Protein AF-A0A1Q7L2K3-F1 (afdb_monomer_lite)

Structure (mmCIF, N/CA/C/O backbone):
data_AF-A0A1Q7L2K3-F1
#
_entry.id   AF-A0A1Q7L2K3-F1
#
loop_
_atom_site.group_PDB
_atom_site.id
_atom_site.type_symbol
_atom_site.label_atom_id
_atom_site.label_alt_id
_atom_site.label_comp_id
_atom_site.label_asym_id
_atom_site.label_entity_id
_atom_site.label_seq_id
_atom_site.pdbx_PDB_ins_code
_atom_site.Cartn_x
_atom_site.Cartn_y
_atom_site.Cartn_z
_atom_site.occupancy
_atom_site.B_iso_or_equiv
_atom_site.auth_seq_id
_atom_site.auth_comp_id
_atom_site.auth_asym_id
_atom_site.auth_atom_id
_atom_site.pdbx_PDB_model_num
ATOM 1 N N . MET A 1 1 ? -14.079 -7.478 -17.100 1.00 84.06 1 MET A N 1
ATOM 2 C CA . MET A 1 1 ? -13.651 -7.459 -15.686 1.00 84.06 1 MET A CA 1
ATOM 3 C C . MET A 1 1 ? -14.814 -8.011 -14.884 1.00 84.06 1 MET A C 1
ATOM 5 O O . MET A 1 1 ? -15.919 -7.521 -15.078 1.00 84.06 1 MET A O 1
ATOM 9 N N . TRP A 1 2 ? -14.587 -9.077 -14.118 1.00 88.94 2 TRP A N 1
ATOM 10 C CA . TRP A 1 2 ? -15.612 -9.711 -13.283 1.00 88.94 2 TRP A CA 1
ATOM 11 C C . TRP A 1 2 ? -15.861 -8.877 -12.020 1.00 88.94 2 TRP A C 1
ATOM 13 O O . TRP A 1 2 ? -14.912 -8.311 -11.476 1.00 88.94 2 TRP A O 1
ATOM 23 N N . SER A 1 3 ? -17.121 -8.738 -11.600 1.00 90.62 3 SER A N 1
ATOM 24 C CA . SER A 1 3 ? -17.555 -7.690 -10.665 1.00 90.62 3 SER A CA 1
ATOM 25 C C . SER A 1 3 ? -18.058 -8.192 -9.307 1.00 90.62 3 SER A C 1
ATOM 27 O O . SER A 1 3 ? -18.741 -7.452 -8.607 1.00 90.62 3 SER A O 1
ATOM 29 N N . GLU A 1 4 ? -17.738 -9.422 -8.906 1.00 91.12 4 GLU A N 1
ATOM 30 C CA . GLU A 1 4 ? -18.209 -10.040 -7.654 1.00 91.12 4 GLU A CA 1
ATOM 31 C C . GLU A 1 4 ? -17.789 -9.237 -6.412 1.00 91.12 4 GLU A C 1
ATOM 33 O O . GLU A 1 4 ? -18.518 -9.174 -5.426 1.00 91.12 4 GLU A O 1
ATOM 38 N N . TYR A 1 5 ? -16.627 -8.584 -6.482 1.00 91.94 5 TYR A N 1
ATOM 39 C CA . TYR A 1 5 ? -16.074 -7.733 -5.425 1.00 91.94 5 TYR A CA 1
ATOM 40 C C . TYR A 1 5 ? -15.822 -6.295 -5.896 1.00 91.94 5 TYR A C 1
ATOM 42 O O . TYR A 1 5 ? -14.865 -5.634 -5.471 1.00 91.94 5 TYR A O 1
ATOM 50 N N . VAL A 1 6 ? -16.652 -5.826 -6.829 1.00 93.50 6 VAL A N 1
ATOM 51 C CA . VAL A 1 6 ? -16.506 -4.513 -7.455 1.00 93.50 6 VAL A CA 1
ATOM 52 C C . VAL A 1 6 ? -17.816 -3.744 -7.390 1.00 93.50 6 VAL A C 1
ATOM 54 O O . VAL A 1 6 ? -18.876 -4.261 -7.727 1.00 93.50 6 VAL A O 1
ATOM 57 N N . ASN A 1 7 ? -17.734 -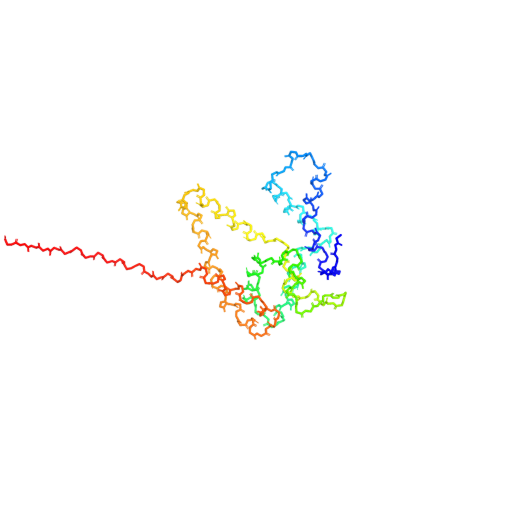2.481 -6.988 1.00 93.50 7 ASN A N 1
ATOM 58 C CA . ASN A 1 7 ? -18.836 -1.533 -7.034 1.00 93.50 7 ASN A CA 1
ATOM 59 C C . ASN A 1 7 ? -18.399 -0.239 -7.737 1.00 93.50 7 ASN A C 1
ATOM 61 O O . ASN A 1 7 ? -17.238 -0.069 -8.107 1.00 93.50 7 ASN A O 1
ATOM 65 N N . ALA A 1 8 ? -19.332 0.698 -7.899 1.00 93.25 8 ALA A N 1
ATOM 66 C CA . ALA A 1 8 ? -19.065 1.972 -8.566 1.00 93.25 8 ALA A CA 1
ATOM 67 C C . ALA A 1 8 ? -17.962 2.811 -7.893 1.00 93.25 8 ALA A C 1
ATOM 69 O O . ALA A 1 8 ? -17.374 3.668 -8.540 1.00 93.25 8 ALA A O 1
ATOM 70 N N . GLU A 1 9 ? -17.682 2.585 -6.608 1.00 93.38 9 GLU A N 1
ATOM 71 C CA . GLU A 1 9 ? -16.685 3.359 -5.874 1.00 93.38 9 GLU A CA 1
ATOM 72 C C . GLU A 1 9 ? -15.267 2.790 -6.026 1.00 93.38 9 GLU A C 1
ATOM 74 O O . GLU A 1 9 ? -14.306 3.554 -6.118 1.00 93.38 9 GLU A O 1
ATOM 79 N N . ASN A 1 10 ? -15.122 1.461 -6.071 1.00 94.75 10 ASN A N 1
ATOM 80 C CA . ASN A 1 10 ? -13.820 0.797 -6.144 1.00 94.75 10 ASN A CA 1
ATOM 81 C C . ASN A 1 10 ? -13.430 0.344 -7.564 1.00 94.75 10 ASN A C 1
ATOM 83 O O . ASN A 1 10 ? -12.305 -0.107 -7.757 1.00 94.75 10 ASN A O 1
ATOM 87 N N . VAL A 1 11 ? -14.317 0.468 -8.558 1.00 95.94 11 VAL A N 1
ATOM 88 C CA . VAL A 1 11 ? -14.101 -0.033 -9.927 1.00 95.94 11 VAL A CA 1
ATOM 89 C C . VAL A 1 11 ? -12.778 0.429 -10.535 1.00 95.94 11 VAL A C 1
ATOM 91 O O . VAL A 1 11 ? -12.010 -0.395 -11.038 1.00 95.94 11 VAL A O 1
ATOM 94 N N . ASP A 1 12 ? -12.448 1.712 -10.401 1.00 96.75 12 ASP A N 1
ATOM 95 C CA . ASP A 1 12 ? -11.222 2.260 -10.972 1.00 96.75 12 ASP A CA 1
ATOM 96 C C . ASP A 1 12 ? -9.974 1.659 -10.327 1.00 96.75 12 ASP A C 1
ATOM 98 O O . ASP A 1 12 ? -9.024 1.356 -11.042 1.00 96.75 12 ASP A O 1
ATOM 102 N N . SER A 1 13 ? -9.976 1.403 -9.012 1.00 95.56 13 SER A N 1
ATOM 103 C CA . SER A 1 13 ? -8.823 0.798 -8.320 1.00 95.56 13 SER A CA 1
ATOM 104 C C . SER A 1 13 ? -8.591 -0.664 -8.707 1.00 95.56 13 SER A C 1
ATOM 106 O O . SER A 1 13 ? -7.497 -1.198 -8.515 1.00 95.56 13 SER A O 1
ATOM 108 N N . ARG A 1 14 ? -9.605 -1.328 -9.278 1.00 94.88 14 ARG A N 1
ATOM 109 C CA . ARG A 1 14 ? -9.499 -2.709 -9.771 1.00 94.88 14 ARG A CA 1
ATOM 110 C C . ARG A 1 14 ? -9.063 -2.788 -11.229 1.00 94.88 14 ARG A C 1
ATOM 112 O O . ARG A 1 14 ? -8.384 -3.750 -11.606 1.00 94.88 14 ARG A O 1
ATOM 119 N N . ILE A 1 15 ? -9.417 -1.781 -12.024 1.00 96.12 15 ILE A N 1
ATOM 120 C CA . ILE A 1 15 ? -9.076 -1.674 -13.447 1.00 96.12 15 ILE A CA 1
ATOM 121 C C . ILE A 1 15 ? -7.686 -1.045 -13.630 1.00 96.12 15 ILE A C 1
ATOM 123 O O . ILE A 1 15 ? -6.839 -1.589 -14.341 1.00 96.12 15 ILE A O 1
ATOM 127 N N . TRP A 1 16 ? -7.428 0.082 -12.974 1.00 96.75 16 TRP A N 1
ATOM 128 C CA . TRP A 1 16 ? -6.240 0.907 -13.173 1.00 96.75 16 TRP A CA 1
ATOM 129 C C . TRP A 1 16 ? -5.294 0.844 -11.961 1.00 96.75 16 TRP A C 1
ATOM 131 O O . TRP A 1 16 ? -5.752 0.706 -10.829 1.00 96.75 16 TRP A O 1
ATOM 141 N N . PRO A 1 17 ? -3.966 0.941 -12.163 1.00 96.00 17 PRO A N 1
ATOM 142 C CA . PRO A 1 17 ? -3.285 1.186 -13.435 1.00 96.00 17 PRO A CA 1
ATOM 143 C C . PRO A 1 17 ? -2.931 -0.091 -14.214 1.00 96.00 17 PRO A C 1
ATOM 145 O O . PRO A 1 17 ? -2.458 0.012 -15.338 1.00 96.00 17 PRO A O 1
ATOM 148 N N . ARG A 1 18 ? -3.175 -1.295 -13.678 1.00 95.06 18 ARG A N 1
ATOM 149 C CA . ARG A 1 18 ? -2.740 -2.568 -14.296 1.00 95.06 18 ARG A CA 1
ATOM 150 C C . ARG A 1 18 ? -3.203 -2.738 -15.747 1.00 95.06 18 ARG A C 1
ATOM 152 O O . ARG A 1 18 ? -2.438 -3.222 -16.576 1.00 95.06 18 ARG A O 1
ATOM 159 N N . ASN A 1 19 ? -4.408 -2.279 -16.089 1.00 96.75 19 ASN A N 1
ATOM 160 C CA . ASN A 1 19 ? -4.886 -2.345 -17.470 1.00 96.75 19 ASN A CA 1
ATOM 161 C C . ASN A 1 19 ? -4.105 -1.449 -18.444 1.00 96.75 19 ASN A C 1
ATOM 163 O O . ASN A 1 19 ? -4.125 -1.730 -19.636 1.00 96.75 19 ASN A O 1
ATOM 167 N N . ALA A 1 20 ? -3.380 -0.427 -17.977 1.00 97.31 20 ALA A N 1
ATOM 168 C CA . ALA A 1 20 ? -2.462 0.327 -18.831 1.00 97.31 20 ALA A CA 1
ATOM 169 C C . ALA A 1 20 ? -1.240 -0.518 -19.227 1.00 97.31 20 ALA A C 1
ATOM 171 O O . ALA A 1 20 ? -0.821 -0.472 -20.380 1.00 97.31 20 ALA A O 1
ATOM 172 N N . ALA A 1 21 ? -0.726 -1.358 -18.321 1.00 97.12 21 ALA A N 1
ATOM 173 C CA . ALA A 1 21 ? 0.331 -2.317 -18.651 1.00 97.12 21 ALA A CA 1
ATOM 174 C C . ALA A 1 21 ? -0.168 -3.402 -19.627 1.00 97.12 21 ALA A C 1
ATOM 176 O O . ALA A 1 21 ? 0.544 -3.794 -20.549 1.00 97.12 21 ALA A O 1
ATOM 177 N N . ILE A 1 22 ? -1.421 -3.851 -19.481 1.00 97.19 22 ILE A N 1
ATOM 178 C CA . ILE A 1 22 ? -2.046 -4.764 -20.454 1.00 97.19 22 ILE A CA 1
ATOM 179 C C . ILE A 1 22 ? -2.219 -4.074 -21.813 1.00 97.19 22 ILE A C 1
ATOM 181 O O . ILE A 1 22 ? -1.907 -4.669 -22.840 1.00 97.19 22 ILE A O 1
ATOM 185 N N . ALA A 1 23 ? -2.675 -2.819 -21.834 1.00 98.06 23 ALA A N 1
ATOM 186 C CA . ALA A 1 23 ? -2.796 -2.045 -23.067 1.00 98.06 23 ALA A CA 1
ATOM 187 C C . ALA A 1 23 ? -1.443 -1.912 -23.782 1.00 98.06 23 ALA A C 1
ATOM 189 O O . ALA A 1 23 ? -1.379 -2.076 -24.996 1.00 98.06 23 ALA A O 1
ATOM 190 N N . GLU A 1 24 ? -0.357 -1.704 -23.035 1.00 98.06 24 GLU A N 1
ATOM 191 C CA . GLU A 1 24 ? 0.996 -1.700 -23.586 1.00 98.06 24 GLU A CA 1
ATOM 192 C C . GLU A 1 24 ? 1.366 -3.036 -24.232 1.00 98.06 24 GLU A C 1
ATOM 194 O O . GLU A 1 24 ? 1.880 -3.027 -25.346 1.00 98.06 24 GLU A O 1
ATOM 199 N N . ARG A 1 25 ? 1.053 -4.169 -23.590 1.00 97.75 25 ARG A N 1
ATOM 200 C CA . ARG A 1 25 ? 1.301 -5.507 -24.153 1.00 97.75 25 ARG A CA 1
ATOM 201 C C . ARG A 1 25 ? 0.507 -5.770 -25.435 1.00 97.75 25 ARG A C 1
ATOM 203 O O . ARG A 1 25 ? 0.983 -6.499 -26.294 1.00 97.75 25 ARG A O 1
ATOM 210 N N . LEU A 1 26 ? -0.696 -5.210 -25.552 1.00 98.12 26 LEU A N 1
ATOM 211 C CA . LEU A 1 26 ? -1.558 -5.369 -26.728 1.00 98.12 26 LEU A CA 1
ATOM 212 C C . LEU A 1 26 ? -1.212 -4.408 -27.876 1.00 98.12 26 LEU A C 1
ATOM 214 O O . LEU A 1 26 ? -1.689 -4.607 -28.990 1.00 98.12 26 LEU A O 1
ATOM 218 N N . TRP A 1 27 ? -0.432 -3.359 -27.606 1.00 98.19 27 TRP A N 1
ATOM 219 C CA . TRP A 1 27 ? -0.124 -2.299 -28.570 1.00 98.19 27 TRP A CA 1
ATOM 220 C C . TRP A 1 27 ? 1.345 -2.273 -29.003 1.00 98.19 27 TRP A C 1
ATOM 222 O O . TRP A 1 27 ? 1.650 -1.965 -30.153 1.00 98.19 27 TRP A O 1
ATOM 232 N N . SER A 1 28 ? 2.262 -2.534 -28.075 1.00 97.94 28 SER A N 1
ATOM 233 C CA . SER A 1 28 ? 3.704 -2.399 -28.295 1.00 97.94 28 SER A CA 1
ATOM 234 C C . SER A 1 28 ? 4.300 -3.639 -28.967 1.00 97.94 28 SER A C 1
ATOM 236 O O . SER A 1 28 ? 3.710 -4.718 -28.882 1.00 97.94 28 SER A O 1
ATOM 238 N N . PRO A 1 29 ? 5.486 -3.512 -29.594 1.00 98.31 29 PRO A N 1
ATOM 239 C CA . PRO A 1 29 ? 6.260 -4.662 -30.055 1.00 98.31 29 PRO A CA 1
ATOM 240 C C . PRO A 1 29 ? 6.517 -5.676 -28.933 1.00 98.31 29 PRO A C 1
ATOM 242 O O . PRO A 1 29 ? 6.599 -5.307 -27.758 1.00 98.31 29 PRO A O 1
ATOM 245 N N . GLU A 1 30 ? 6.673 -6.949 -29.298 1.00 97.50 30 GLU A N 1
ATOM 246 C CA . GLU A 1 30 ? 6.843 -8.057 -28.350 1.00 97.50 30 GLU A CA 1
ATOM 247 C C . GLU A 1 30 ? 8.070 -7.874 -27.443 1.00 97.50 30 GLU A C 1
ATOM 249 O O . GLU A 1 30 ? 8.028 -8.218 -26.257 1.00 97.50 30 GLU A O 1
ATOM 254 N N . GLU A 1 31 ? 9.123 -7.251 -27.978 1.00 97.56 31 GLU A N 1
ATOM 255 C CA . GLU A 1 31 ? 10.398 -6.968 -27.318 1.00 97.56 31 GLU A CA 1
ATOM 256 C C . GLU A 1 31 ? 10.266 -5.950 -26.172 1.00 97.56 31 GLU A C 1
ATOM 258 O O . GLU A 1 31 ? 11.156 -5.829 -25.327 1.00 97.56 31 GLU A O 1
ATOM 263 N N . VAL A 1 32 ? 9.150 -5.216 -26.092 1.00 97.19 32 VAL A N 1
ATOM 264 C CA . VAL A 1 32 ? 8.861 -4.311 -24.974 1.00 97.19 32 VAL A CA 1
ATOM 265 C C . VAL A 1 32 ? 8.324 -5.129 -23.799 1.00 97.19 32 VAL A C 1
ATOM 267 O O . VAL A 1 32 ? 7.119 -5.290 -23.606 1.00 97.19 32 VAL A O 1
ATOM 270 N N . HIS A 1 33 ? 9.240 -5.684 -23.005 1.00 96.44 33 HIS A N 1
ATOM 271 C CA . HIS A 1 33 ? 8.889 -6.572 -21.895 1.00 96.44 33 HIS A CA 1
ATOM 272 C C . HIS A 1 33 ? 9.715 -6.365 -20.615 1.00 96.44 33 HIS A C 1
ATOM 274 O O . HIS A 1 33 ? 9.652 -7.214 -19.731 1.00 96.44 33 HIS A O 1
ATOM 280 N N . ASP A 1 34 ? 10.483 -5.275 -20.495 1.00 97.50 34 ASP A N 1
ATOM 281 C CA . ASP A 1 34 ? 11.228 -4.951 -19.267 1.00 97.50 34 ASP A CA 1
ATOM 282 C C . ASP A 1 34 ? 10.296 -4.402 -18.161 1.00 97.50 34 ASP A C 1
ATOM 284 O O . ASP A 1 34 ? 9.747 -3.302 -18.318 1.00 97.50 34 ASP A O 1
ATOM 288 N N . PRO A 1 35 ? 10.121 -5.113 -17.027 1.00 95.00 35 PRO A N 1
ATOM 289 C CA . PRO A 1 35 ? 9.232 -4.675 -15.956 1.00 95.00 35 PRO A CA 1
ATOM 290 C C . PRO A 1 35 ? 9.676 -3.369 -15.288 1.00 95.00 35 PRO A C 1
ATOM 292 O O . PRO A 1 35 ? 8.824 -2.554 -14.938 1.00 95.00 35 PRO A O 1
ATOM 295 N N . ALA A 1 36 ? 10.983 -3.125 -15.136 1.00 95.25 36 ALA A N 1
ATOM 296 C CA . ALA A 1 36 ? 11.483 -1.926 -14.458 1.00 95.25 36 ALA A CA 1
ATOM 297 C C . ALA A 1 36 ? 11.158 -0.647 -15.255 1.00 95.25 36 ALA A C 1
ATOM 299 O O . ALA A 1 36 ? 10.614 0.329 -14.718 1.00 95.25 36 ALA A O 1
ATOM 300 N N . SER A 1 37 ? 11.410 -0.672 -16.567 1.00 96.75 37 SER A N 1
ATOM 301 C CA . SER A 1 37 ? 10.981 0.372 -17.502 1.00 96.75 37 SER A CA 1
ATOM 302 C C . SER A 1 37 ? 9.458 0.516 -17.550 1.00 96.75 37 SER A C 1
ATOM 304 O O . SER A 1 37 ? 8.942 1.637 -17.615 1.00 96.75 37 SER A O 1
ATOM 306 N N . MET A 1 38 ? 8.716 -0.596 -17.496 1.00 97.44 38 MET A N 1
ATOM 307 C CA . MET A 1 38 ? 7.252 -0.582 -17.450 1.00 97.44 38 MET A CA 1
ATOM 308 C C . MET A 1 38 ? 6.734 0.153 -16.209 1.00 97.44 38 MET A C 1
ATOM 310 O O . MET A 1 38 ? 5.994 1.119 -16.378 1.00 97.44 38 MET A O 1
ATOM 314 N N . TYR A 1 39 ? 7.169 -0.199 -14.991 1.00 97.06 39 TYR A N 1
ATOM 315 C CA . TYR A 1 39 ? 6.721 0.474 -13.760 1.00 97.06 39 TYR A CA 1
ATOM 316 C C . TYR A 1 39 ? 7.050 1.971 -13.757 1.00 97.06 39 TYR A C 1
ATOM 318 O O . TYR A 1 39 ? 6.210 2.786 -13.378 1.00 97.06 39 TYR A O 1
ATOM 326 N N . THR A 1 40 ? 8.228 2.353 -14.260 1.00 95.88 40 THR A N 1
ATOM 327 C CA . THR A 1 40 ? 8.624 3.768 -14.375 1.00 95.88 40 THR A CA 1
ATOM 328 C C . THR A 1 40 ? 7.639 4.566 -15.238 1.00 95.88 40 THR A C 1
ATOM 330 O O . THR A 1 40 ? 7.227 5.672 -14.881 1.00 95.88 40 THR A O 1
ATOM 333 N N . ARG A 1 41 ? 7.223 4.009 -16.382 1.00 97.06 41 ARG A N 1
ATOM 334 C CA . ARG A 1 41 ? 6.237 4.649 -17.269 1.00 97.06 41 ARG A CA 1
ATOM 335 C C . ARG A 1 41 ? 4.821 4.558 -16.703 1.00 97.06 41 ARG A C 1
ATOM 337 O O . ARG A 1 41 ? 4.056 5.518 -16.829 1.00 97.06 41 ARG A O 1
ATOM 344 N N . LEU A 1 42 ? 4.491 3.448 -16.046 1.00 97.06 42 LEU A N 1
ATOM 345 C CA . LEU A 1 42 ? 3.196 3.209 -15.423 1.00 97.06 42 LEU A CA 1
ATOM 346 C C . LEU A 1 42 ? 2.903 4.232 -14.325 1.00 97.06 42 LEU A C 1
ATOM 348 O O . LEU A 1 42 ? 1.778 4.717 -14.266 1.00 97.06 42 LEU A O 1
ATOM 352 N N . ASP A 1 43 ? 3.896 4.631 -13.527 1.00 94.94 43 ASP A N 1
ATOM 353 C CA . ASP A 1 43 ? 3.746 5.681 -12.510 1.00 94.94 43 ASP A CA 1
ATOM 354 C C . ASP A 1 43 ? 3.298 7.014 -13.140 1.00 94.94 43 ASP A C 1
ATOM 356 O O . ASP A 1 43 ? 2.369 7.669 -12.653 1.00 94.94 43 ASP A O 1
ATOM 360 N N . SER A 1 44 ? 3.892 7.392 -14.279 1.00 95.81 44 SER A N 1
ATOM 361 C CA . SER A 1 44 ? 3.506 8.604 -15.016 1.00 95.81 44 SER A CA 1
ATOM 362 C C . SER A 1 44 ? 2.103 8.494 -15.618 1.00 95.81 44 SER A C 1
ATOM 364 O O . SER A 1 44 ? 1.303 9.426 -15.506 1.00 95.81 44 SER A O 1
ATOM 366 N N . ILE A 1 45 ? 1.775 7.351 -16.230 1.00 97.19 45 ILE A N 1
ATOM 367 C CA . ILE A 1 45 ? 0.446 7.100 -16.803 1.00 97.19 45 ILE A CA 1
ATOM 368 C C . ILE A 1 45 ? -0.616 7.097 -15.701 1.00 97.19 45 ILE A C 1
ATOM 370 O O . ILE A 1 45 ? -1.635 7.767 -15.835 1.00 97.19 45 ILE A O 1
ATOM 374 N N . SER A 1 46 ? -0.362 6.414 -14.587 1.00 95.94 46 SER A N 1
ATOM 375 C CA . SER A 1 46 ? -1.256 6.333 -13.433 1.00 95.94 46 SER A CA 1
ATOM 376 C C . SER A 1 46 ? -1.583 7.716 -12.871 1.00 95.94 46 SER A C 1
ATOM 378 O O . SER A 1 46 ? -2.744 7.995 -12.580 1.00 95.94 46 SER A O 1
ATOM 380 N N . ALA A 1 47 ? -0.594 8.612 -12.793 1.00 94.94 47 ALA A N 1
ATOM 381 C CA . ALA A 1 47 ? -0.826 10.002 -12.414 1.00 94.94 47 ALA A CA 1
ATOM 382 C C . ALA A 1 47 ? -1.665 10.763 -13.457 1.00 94.94 47 ALA A C 1
ATOM 384 O O . ALA A 1 47 ? -2.548 11.530 -13.086 1.00 94.94 47 ALA A O 1
ATOM 385 N N . ARG A 1 48 ? -1.438 10.545 -14.761 1.00 96.62 48 ARG A N 1
ATOM 386 C CA . ARG A 1 48 ? -2.238 11.157 -15.844 1.00 96.62 48 ARG A CA 1
ATOM 387 C C . ARG A 1 48 ? -3.701 10.718 -15.819 1.00 96.62 48 ARG A C 1
ATOM 389 O O . ARG A 1 48 ? -4.574 11.539 -16.074 1.00 96.62 48 ARG A O 1
ATOM 396 N N . LEU A 1 49 ? -3.969 9.459 -15.482 1.00 97.25 49 LEU A N 1
ATOM 397 C CA . LEU A 1 49 ? -5.326 8.915 -15.383 1.00 97.25 49 LEU A CA 1
ATOM 398 C C . LEU A 1 49 ? -6.187 9.672 -14.352 1.00 97.25 49 LEU A C 1
ATOM 400 O O . LEU A 1 49 ? -7.378 9.860 -14.591 1.00 97.25 49 LEU A O 1
ATOM 404 N N . GLU A 1 50 ? -5.603 10.191 -13.265 1.00 95.62 50 GLU A N 1
ATOM 405 C CA . GLU A 1 50 ? -6.342 11.018 -12.293 1.00 95.62 50 GLU A CA 1
ATOM 406 C C . GLU A 1 50 ? -6.842 12.341 -12.898 1.00 95.62 50 GLU A C 1
ATOM 408 O O . GLU A 1 50 ? -7.931 12.800 -12.556 1.00 95.62 50 GLU A O 1
ATOM 413 N N . TRP A 1 51 ? -6.105 12.933 -13.846 1.00 94.75 51 TRP A N 1
ATOM 414 C CA . TRP A 1 51 ? -6.544 14.147 -14.554 1.00 94.75 51 TRP A CA 1
ATOM 415 C C . TRP A 1 51 ? -7.750 13.900 -15.464 1.00 94.75 51 TRP A C 1
ATOM 417 O O . TRP A 1 51 ? -8.467 14.840 -15.797 1.00 94.75 51 TRP A O 1
ATOM 427 N N . LEU A 1 52 ? -7.991 12.642 -15.843 1.00 96.31 52 LEU A N 1
ATOM 428 C CA . LEU A 1 52 ? -9.172 12.215 -16.596 1.00 96.31 52 LEU A CA 1
ATOM 429 C C . LEU A 1 52 ? -10.359 11.866 -15.682 1.00 96.31 52 LEU A C 1
ATOM 431 O O . LEU A 1 52 ? -11.399 11.434 -16.170 1.00 96.31 52 LEU A O 1
ATOM 435 N N . GLY A 1 53 ? -10.214 12.053 -14.367 1.00 96.12 53 GLY A N 1
ATOM 436 C CA . GLY A 1 53 ? -11.260 11.804 -13.378 1.00 96.12 53 GLY A CA 1
ATOM 437 C C . GLY A 1 53 ? -11.275 10.391 -12.795 1.00 96.12 53 GLY A C 1
ATOM 438 O O . GLY A 1 53 ? -12.154 10.107 -11.985 1.00 96.12 53 GLY A O 1
ATOM 439 N N . LEU A 1 54 ? -10.318 9.525 -13.153 1.00 97.06 54 LEU A N 1
ATOM 440 C CA . LEU A 1 54 ? -10.230 8.181 -12.576 1.00 97.06 54 LEU A CA 1
ATOM 441 C C . LEU A 1 54 ? -9.809 8.241 -11.106 1.00 97.06 54 LEU A C 1
ATOM 443 O O . LEU A 1 54 ? -8.929 9.013 -10.714 1.00 97.06 54 LEU A O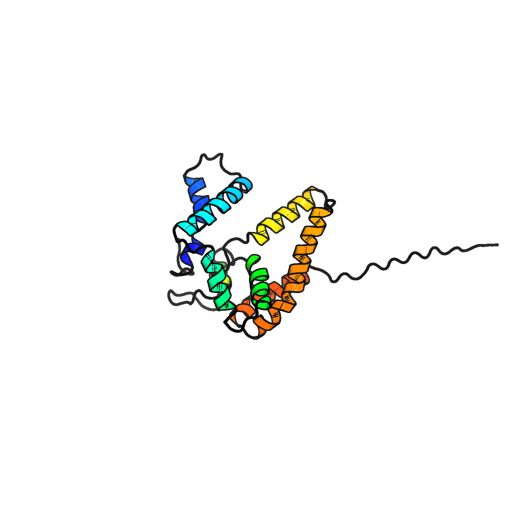 1
ATOM 447 N N . THR A 1 55 ? -10.428 7.400 -10.280 1.00 96.81 55 THR A N 1
ATOM 448 C CA . THR A 1 55 ? -10.279 7.451 -8.820 1.00 96.81 55 THR A CA 1
ATOM 449 C C . THR A 1 55 ? -9.404 6.343 -8.248 1.00 96.81 55 THR A C 1
ATOM 451 O O . THR A 1 55 ? -9.373 6.168 -7.033 1.00 96.81 55 THR A O 1
ATOM 454 N N . HIS A 1 56 ? -8.661 5.597 -9.068 1.00 95.12 56 HIS A N 1
ATOM 455 C CA . HIS A 1 56 ? -7.883 4.422 -8.644 1.00 95.12 56 HIS A CA 1
ATOM 456 C C . HIS A 1 56 ? -6.903 4.704 -7.498 1.00 95.12 56 HIS A C 1
ATOM 458 O O . HIS A 1 56 ? -6.746 3.864 -6.614 1.00 95.12 56 HIS A O 1
ATOM 464 N N . ARG A 1 57 ? -6.301 5.901 -7.456 1.00 93.12 57 ARG A N 1
ATOM 465 C CA . ARG A 1 57 ? -5.419 6.344 -6.358 1.00 93.12 57 ARG A CA 1
ATOM 466 C C . ARG A 1 57 ? -6.168 7.062 -5.235 1.00 93.12 57 ARG A C 1
ATOM 468 O O . ARG A 1 57 ? -5.903 6.822 -4.057 1.00 93.12 57 ARG A O 1
ATOM 475 N N . THR A 1 58 ? -7.112 7.943 -5.569 1.00 94.31 58 THR A N 1
ATOM 476 C CA . THR A 1 58 ? -7.831 8.754 -4.567 1.00 94.31 58 THR A CA 1
ATOM 477 C C . THR A 1 58 ? -8.820 7.940 -3.732 1.00 94.31 58 THR A C 1
ATOM 479 O O . THR A 1 58 ? -9.026 8.253 -2.555 1.00 94.31 58 THR A O 1
ATOM 482 N N . TYR A 1 59 ? -9.385 6.875 -4.307 1.00 95.19 59 TYR A N 1
ATOM 483 C CA . TYR A 1 59 ? -10.269 5.923 -3.638 1.00 95.19 59 TYR A CA 1
ATOM 484 C C . TYR A 1 59 ? -9.620 5.337 -2.382 1.00 95.19 59 TYR A C 1
ATOM 486 O O . TYR A 1 59 ? -10.230 5.374 -1.314 1.00 95.19 59 TYR A O 1
ATOM 494 N N . TYR A 1 60 ? -8.362 4.891 -2.483 1.00 95.56 60 TYR A N 1
ATOM 495 C CA . TYR A 1 60 ? -7.619 4.287 -1.375 1.00 95.56 60 TYR A CA 1
ATOM 496 C C . TYR A 1 60 ? -7.620 5.183 -0.132 1.00 95.56 60 TYR A C 1
ATOM 498 O O . TYR A 1 60 ? -8.064 4.776 0.942 1.00 95.56 60 TYR A O 1
ATOM 506 N N . ARG A 1 61 ? -7.216 6.451 -0.289 1.00 95.12 61 ARG A N 1
ATOM 507 C CA . ARG A 1 61 ? -7.169 7.403 0.829 1.00 95.12 61 ARG A CA 1
ATOM 508 C C . ARG A 1 61 ? -8.554 7.657 1.424 1.00 95.12 61 ARG A C 1
ATOM 510 O O . ARG A 1 61 ? -8.684 7.679 2.646 1.00 95.12 61 ARG A O 1
ATOM 517 N N . ARG A 1 62 ? -9.577 7.859 0.586 1.00 95.69 62 ARG A N 1
ATOM 518 C CA . ARG A 1 62 ? -10.949 8.141 1.047 1.00 95.69 62 ARG A CA 1
ATOM 519 C C . ARG A 1 62 ? -11.540 6.955 1.804 1.00 95.69 62 ARG A C 1
ATOM 521 O O . ARG A 1 62 ? -12.124 7.148 2.867 1.00 95.69 62 ARG A O 1
ATOM 528 N N . MET A 1 63 ? -11.361 5.740 1.290 1.00 97.56 63 MET A N 1
ATOM 529 C CA . MET A 1 63 ? -11.859 4.535 1.944 1.00 97.56 63 MET A CA 1
ATOM 530 C C . MET A 1 63 ? -11.118 4.271 3.259 1.00 97.56 63 MET A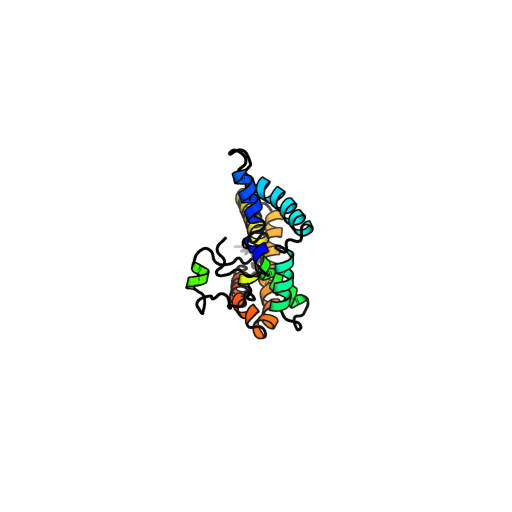 C 1
ATOM 532 O O . MET A 1 63 ? -11.764 4.003 4.269 1.00 97.56 63 MET A O 1
ATOM 536 N N . LEU A 1 64 ? -9.793 4.457 3.307 1.00 97.31 64 LEU A N 1
ATOM 537 C CA . LEU A 1 64 ? -9.043 4.345 4.562 1.00 97.31 64 LEU A CA 1
ATOM 538 C C . LEU A 1 64 ? -9.507 5.337 5.629 1.00 97.31 64 LEU A C 1
ATOM 540 O O . LEU A 1 64 ? -9.557 4.982 6.802 1.00 97.31 64 LEU A O 1
ATOM 544 N N . GLN A 1 65 ? -9.864 6.567 5.251 1.00 97.12 65 GLN A N 1
ATOM 545 C CA . GLN A 1 65 ? -10.405 7.542 6.204 1.00 97.12 65 GLN A CA 1
ATOM 546 C C . GLN A 1 65 ? -11.738 7.067 6.796 1.00 97.12 65 GLN A C 1
ATOM 548 O O . GLN A 1 65 ? -11.974 7.242 7.989 1.00 97.12 65 GLN A O 1
ATOM 553 N N . ARG A 1 66 ? -12.591 6.418 5.991 1.00 96.75 66 ARG A N 1
ATOM 554 C CA . ARG A 1 66 ? -13.842 5.816 6.480 1.00 96.75 66 ARG A CA 1
ATOM 555 C C . ARG A 1 66 ? -13.588 4.612 7.384 1.00 96.75 66 ARG A C 1
ATOM 557 O O . ARG A 1 66 ? -14.244 4.503 8.412 1.00 96.75 66 ARG A O 1
ATOM 564 N N . ILE A 1 67 ? -12.627 3.757 7.030 1.00 97.62 67 ILE A N 1
ATOM 565 C CA . ILE A 1 67 ? -12.218 2.587 7.827 1.00 97.62 67 ILE A CA 1
ATOM 566 C C . ILE A 1 67 ? -11.645 3.011 9.188 1.00 97.62 67 ILE A C 1
ATOM 568 O O . ILE A 1 67 ? -11.963 2.404 10.211 1.00 97.62 67 ILE A O 1
ATOM 572 N N . ALA A 1 68 ? -10.816 4.058 9.208 1.00 97.44 68 ALA A N 1
ATOM 573 C CA . ALA A 1 68 ? -10.268 4.618 10.439 1.00 97.44 68 ALA A CA 1
ATOM 574 C C . ALA A 1 68 ? -11.359 5.276 11.303 1.00 97.44 68 ALA A C 1
ATOM 576 O O . ALA A 1 68 ? -11.318 5.201 12.529 1.00 97.44 68 ALA A O 1
ATOM 577 N N . GLY A 1 69 ? -12.362 5.881 10.665 1.00 96.44 69 GLY A N 1
ATOM 578 C CA . GLY A 1 69 ? -13.451 6.577 11.340 1.00 96.44 69 GLY A CA 1
ATOM 579 C C . GLY A 1 69 ? -13.063 7.985 11.802 1.00 96.44 69 GLY A C 1
ATOM 580 O O . GLY A 1 69 ? -11.894 8.364 11.853 1.00 96.44 69 GLY A O 1
ATOM 581 N N . SER A 1 70 ? -14.068 8.789 12.153 1.00 94.31 70 SER A N 1
ATOM 582 C CA . SER A 1 70 ? -13.892 10.207 12.516 1.00 94.31 70 SER A CA 1
ATOM 583 C C . SER A 1 70 ? -13.137 10.435 13.829 1.00 94.31 70 SER A C 1
ATOM 585 O O . SER A 1 70 ? -12.612 11.522 14.046 1.00 94.31 70 SER A O 1
ATOM 587 N N . ALA A 1 71 ? -13.079 9.422 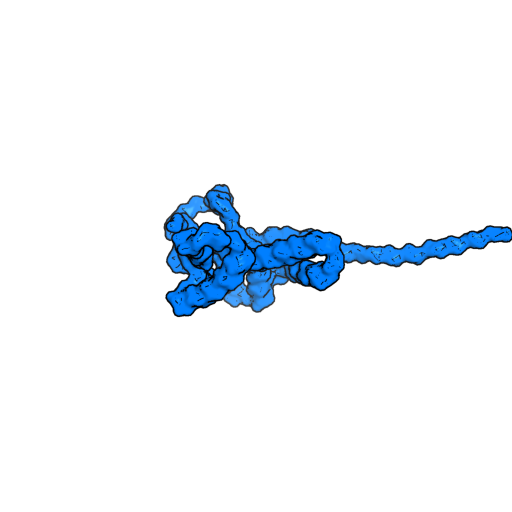14.696 1.00 95.00 71 ALA A N 1
ATOM 588 C CA . ALA A 1 71 ? -12.372 9.463 15.974 1.00 95.00 71 ALA A CA 1
ATOM 589 C C . ALA A 1 71 ? -10.912 8.974 15.882 1.00 95.00 71 ALA A C 1
ATOM 591 O O . ALA A 1 71 ? -10.256 8.821 16.915 1.00 95.00 71 ALA A O 1
ATOM 592 N N . ALA A 1 72 ? -10.405 8.661 14.685 1.00 97.19 72 ALA A N 1
ATOM 593 C CA . ALA A 1 72 ? -9.001 8.316 14.503 1.00 97.19 72 ALA A CA 1
ATOM 594 C C . ALA A 1 72 ? -8.121 9.565 14.603 1.00 97.19 72 ALA A C 1
ATOM 596 O O . ALA A 1 72 ? -8.362 10.583 13.951 1.00 97.19 72 ALA A O 1
ATOM 597 N N . THR A 1 73 ? -7.067 9.472 15.404 1.00 97.75 73 THR A N 1
ATOM 598 C CA . THR A 1 73 ? -6.015 10.485 15.461 1.00 97.75 73 THR A CA 1
ATOM 599 C C . THR A 1 73 ? -5.157 10.448 14.186 1.00 97.75 73 THR A C 1
ATOM 601 O O . THR A 1 73 ? -5.126 9.432 13.481 1.00 97.75 73 THR A O 1
ATOM 604 N N . PRO A 1 74 ? -4.413 11.526 13.874 1.00 97.69 74 PRO A N 1
ATOM 605 C CA . PRO A 1 74 ? -3.478 11.527 12.748 1.00 97.69 74 PRO A CA 1
ATOM 606 C C . PRO A 1 74 ? -2.434 10.402 12.813 1.00 97.69 74 PRO A C 1
ATOM 608 O O . PRO A 1 74 ? -2.085 9.831 11.776 1.00 97.69 74 PRO A O 1
ATOM 611 N N . ASP A 1 75 ? -1.973 10.053 14.016 1.00 97.69 75 ASP A N 1
ATOM 612 C CA . ASP A 1 75 ? -0.983 8.995 14.231 1.00 97.69 75 ASP A CA 1
ATOM 613 C C . ASP A 1 75 ? -1.570 7.609 13.961 1.00 97.69 75 ASP A C 1
ATOM 615 O O . ASP A 1 75 ? -0.948 6.801 13.273 1.00 97.69 75 ASP A O 1
ATOM 619 N N . GLU A 1 76 ? -2.798 7.349 14.410 1.00 98.00 76 GLU A N 1
ATOM 620 C CA . GLU A 1 76 ? -3.502 6.094 14.129 1.00 98.00 76 GLU A CA 1
ATOM 621 C C . GLU A 1 76 ? -3.838 5.948 12.643 1.00 98.00 76 GLU A C 1
ATOM 623 O O . GLU A 1 76 ? -3.668 4.871 12.072 1.00 98.00 76 GLU A O 1
ATOM 628 N N . PHE A 1 77 ? -4.266 7.031 11.983 1.00 98.19 77 PHE A N 1
ATOM 629 C CA . PHE A 1 77 ? -4.490 7.018 10.537 1.00 98.19 77 PHE A CA 1
ATOM 630 C C . PHE A 1 77 ? -3.186 6.755 9.771 1.00 98.19 77 PHE A C 1
ATOM 632 O O . PHE A 1 77 ? -3.167 5.989 8.806 1.00 98.19 77 PHE A O 1
ATOM 639 N N . THR A 1 78 ? -2.078 7.349 10.220 1.00 98.31 78 THR A N 1
ATOM 640 C CA . THR A 1 78 ? -0.748 7.088 9.656 1.00 98.31 78 THR A CA 1
ATOM 641 C C . THR A 1 78 ? -0.326 5.639 9.886 1.00 98.31 78 THR A C 1
ATOM 643 O O . THR A 1 78 ? 0.236 5.029 8.975 1.00 98.31 78 THR A O 1
ATOM 646 N N . ALA A 1 79 ? -0.630 5.066 11.053 1.00 98.31 79 ALA A N 1
ATOM 647 C CA . ALA A 1 79 ? -0.310 3.680 11.368 1.00 98.31 79 ALA A CA 1
ATOM 648 C C . ALA A 1 79 ? -1.119 2.685 10.526 1.00 98.31 79 ALA A C 1
ATOM 650 O O . ALA A 1 79 ? -0.566 1.712 10.005 1.00 98.31 79 ALA A O 1
ATOM 651 N N . LEU A 1 80 ? -2.412 2.967 10.326 1.00 98.44 80 LEU A N 1
ATOM 652 C CA . LEU A 1 80 ? -3.265 2.202 9.419 1.00 98.44 80 LEU A CA 1
ATOM 653 C C . LEU A 1 80 ? -2.699 2.250 8.004 1.00 98.44 80 LEU A C 1
ATOM 655 O O . LEU A 1 80 ? -2.473 1.198 7.417 1.00 98.44 80 LEU A O 1
ATOM 659 N N . ARG A 1 81 ? -2.394 3.451 7.495 1.00 97.94 81 ARG A N 1
ATOM 660 C CA . ARG A 1 81 ? -1.823 3.621 6.155 1.00 97.94 81 ARG A CA 1
ATOM 661 C C . ARG A 1 81 ? -0.496 2.878 5.995 1.00 97.94 81 ARG A C 1
ATOM 663 O O . ARG A 1 81 ? -0.290 2.227 4.984 1.00 97.94 81 ARG A O 1
ATOM 670 N N . THR A 1 82 ? 0.381 2.946 6.995 1.00 98.06 82 THR A N 1
ATOM 671 C CA . THR A 1 82 ? 1.689 2.269 6.968 1.00 98.06 82 THR A CA 1
ATOM 672 C C . THR A 1 82 ? 1.535 0.757 6.810 1.00 98.06 82 THR A C 1
ATOM 674 O O . THR A 1 82 ? 2.274 0.151 6.039 1.00 98.06 82 THR A O 1
ATOM 677 N N . LEU A 1 83 ? 0.556 0.148 7.490 1.00 98.06 83 LEU A N 1
ATOM 678 C CA . LEU A 1 83 ? 0.221 -1.261 7.286 1.00 98.06 83 LEU A CA 1
ATOM 679 C C . LEU A 1 83 ? -0.393 -1.493 5.901 1.00 98.06 83 LEU A C 1
ATOM 681 O O . LEU A 1 83 ? 0.009 -2.407 5.186 1.00 98.06 83 LEU A O 1
ATOM 685 N N . THR A 1 84 ? -1.390 -0.695 5.521 1.00 97.56 84 THR A N 1
ATOM 686 C CA . THR A 1 84 ? -2.171 -0.942 4.304 1.00 97.56 84 THR A CA 1
ATOM 687 C C . THR A 1 84 ? -1.410 -0.643 3.017 1.00 97.56 84 THR A C 1
ATOM 689 O O . THR A 1 84 ? -1.758 -1.188 1.977 1.00 97.56 84 THR A O 1
ATOM 692 N N . ASP A 1 85 ? -0.343 0.154 3.089 1.00 97.31 85 ASP A N 1
ATOM 693 C CA . ASP A 1 85 ? 0.601 0.355 1.992 1.00 97.31 85 ASP A CA 1
ATOM 694 C C . ASP A 1 85 ? 1.422 -0.916 1.707 1.00 97.31 85 ASP A C 1
ATOM 696 O O . ASP A 1 85 ? 1.967 -1.023 0.612 1.00 97.31 85 ASP A O 1
ATOM 700 N N . LEU A 1 86 ? 1.524 -1.865 2.653 1.00 96.00 86 LEU A N 1
ATOM 701 C CA . LEU A 1 86 ? 2.252 -3.137 2.503 1.00 96.00 86 LEU A CA 1
ATOM 702 C C . LEU A 1 86 ? 1.376 -4.319 2.082 1.00 96.00 86 LEU A C 1
ATOM 704 O O . LEU A 1 86 ? 1.881 -5.262 1.479 1.00 96.00 86 LEU A O 1
ATOM 708 N N . VAL A 1 87 ? 0.102 -4.328 2.472 1.00 95.06 87 VAL A N 1
ATOM 709 C CA . VAL A 1 87 ? -0.761 -5.498 2.270 1.00 95.06 87 VAL A CA 1
ATOM 710 C C . VAL A 1 87 ? -1.474 -5.442 0.926 1.00 95.06 87 VAL A C 1
ATOM 712 O O . VAL A 1 87 ? -1.844 -4.380 0.431 1.00 95.06 87 VAL A O 1
ATOM 715 N N . GLU A 1 88 ? -1.735 -6.619 0.374 1.00 94.81 88 GLU A N 1
ATOM 716 C CA . GLU A 1 88 ? -2.498 -6.793 -0.855 1.00 94.81 88 GLU A CA 1
ATOM 717 C C . GLU A 1 88 ? -3.717 -7.682 -0.590 1.00 94.81 88 GLU A C 1
ATOM 719 O O . GLU A 1 88 ? -3.708 -8.490 0.348 1.00 94.81 88 GLU A O 1
ATOM 724 N N . PRO A 1 89 ? -4.772 -7.599 -1.418 1.00 92.31 89 PRO A N 1
ATOM 725 C CA . PRO A 1 89 ? -5.838 -8.582 -1.385 1.00 92.31 89 PRO A CA 1
ATOM 726 C C . PRO A 1 89 ? -5.283 -9.968 -1.717 1.00 92.31 89 PRO A C 1
ATOM 728 O O . PRO A 1 89 ? -4.442 -10.110 -2.611 1.00 92.31 89 PRO A O 1
ATOM 731 N N . VAL A 1 90 ? -5.802 -10.993 -1.039 1.00 88.12 90 VAL A N 1
ATOM 732 C CA . VAL A 1 90 ? -5.537 -12.389 -1.409 1.00 88.12 90 VAL A CA 1
ATOM 733 C C . VAL A 1 90 ? -5.885 -12.614 -2.883 1.00 88.12 90 VAL A C 1
ATOM 735 O O . VAL A 1 90 ? -6.859 -12.053 -3.395 1.00 88.12 90 VAL A O 1
ATOM 738 N N . LYS A 1 91 ? -5.058 -13.399 -3.573 1.00 85.69 91 LYS A N 1
ATOM 739 C CA . LYS A 1 91 ? -5.176 -13.615 -5.018 1.00 85.69 91 LYS A CA 1
ATOM 740 C C . LYS A 1 91 ? -6.183 -14.717 -5.340 1.00 85.69 91 LYS A C 1
ATOM 742 O O . LYS A 1 91 ? -6.536 -15.537 -4.485 1.00 85.69 91 LYS A O 1
ATOM 747 N N . ASP A 1 92 ? -6.618 -14.712 -6.595 1.00 82.62 92 ASP A N 1
ATOM 748 C CA . ASP A 1 92 ? -7.533 -15.695 -7.171 1.00 82.62 92 ASP A CA 1
ATOM 749 C C . ASP A 1 92 ? -8.841 -15.831 -6.370 1.00 82.62 92 ASP A C 1
ATOM 751 O O . ASP A 1 92 ? -9.343 -14.874 -5.774 1.00 82.62 92 ASP A O 1
ATOM 755 N N . TYR A 1 93 ? -9.408 -17.035 -6.345 1.00 82.69 93 TYR A N 1
ATOM 756 C CA . TYR A 1 93 ? -10.658 -17.3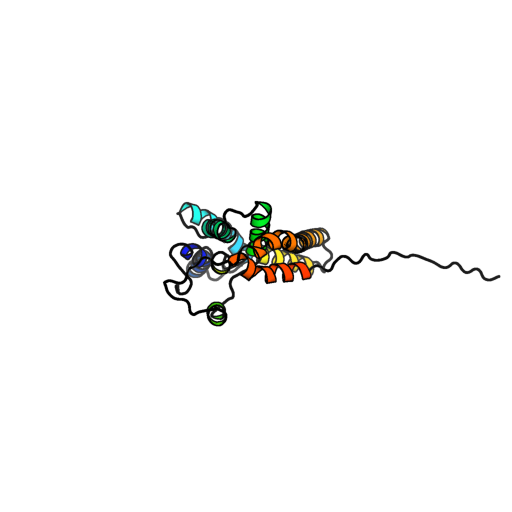39 -5.650 1.00 82.69 93 TYR A CA 1
ATOM 757 C C . TYR A 1 93 ? -10.508 -17.435 -4.123 1.00 82.69 93 TYR A C 1
ATOM 759 O O . TYR A 1 93 ? -11.496 -17.650 -3.419 1.00 82.69 93 TYR A O 1
ATOM 767 N N . THR A 1 94 ? -9.306 -17.219 -3.575 1.00 86.19 94 THR A N 1
ATOM 768 C CA . THR A 1 94 ? -9.040 -17.294 -2.127 1.00 86.19 94 THR A CA 1
ATOM 769 C C . THR A 1 94 ? -9.902 -16.310 -1.341 1.00 86.19 94 THR A C 1
ATOM 771 O O . THR A 1 94 ? -10.338 -16.606 -0.227 1.00 86.19 94 THR A O 1
ATOM 774 N N . ARG A 1 95 ? -10.212 -15.144 -1.929 1.00 85.62 95 ARG A N 1
ATOM 775 C CA . ARG A 1 95 ? -11.094 -14.158 -1.292 1.00 85.62 95 ARG A CA 1
ATOM 776 C C . ARG A 1 95 ? -12.492 -14.728 -1.057 1.00 85.62 95 ARG A C 1
ATOM 778 O O . ARG A 1 95 ? -13.056 -14.499 0.004 1.00 85.62 95 ARG A O 1
ATOM 785 N N . GLN A 1 96 ? -13.022 -15.480 -2.017 1.00 86.00 96 GLN A N 1
ATOM 786 C CA . GLN A 1 96 ? -14.328 -16.128 -1.903 1.00 86.00 96 GLN A CA 1
ATOM 787 C C . GLN A 1 96 ? -14.294 -17.292 -0.914 1.00 86.00 96 GLN A C 1
ATOM 789 O O . GLN A 1 96 ? -15.204 -17.434 -0.107 1.00 86.00 96 GLN A O 1
ATOM 794 N N . GLN A 1 97 ? -13.219 -18.080 -0.927 1.00 87.56 97 GLN A N 1
ATOM 795 C CA . GLN A 1 97 ? -13.061 -19.255 -0.063 1.00 87.56 97 GLN A CA 1
ATOM 796 C C . GLN A 1 97 ? -12.896 -18.905 1.421 1.00 87.56 97 GLN A C 1
ATOM 798 O O . GLN A 1 97 ? -13.260 -19.698 2.283 1.00 87.56 97 GLN A O 1
ATOM 803 N N . THR A 1 98 ? -12.335 -17.731 1.721 1.00 84.44 98 THR A N 1
ATOM 804 C CA . THR A 1 98 ? -12.071 -17.273 3.096 1.00 84.44 98 THR A CA 1
ATOM 805 C C . THR A 1 98 ? -13.057 -16.207 3.580 1.00 84.44 98 THR A C 1
ATOM 807 O O . THR A 1 98 ? -12.963 -15.746 4.719 1.00 84.44 98 THR A O 1
ATOM 810 N N . ALA A 1 99 ? -14.014 -15.800 2.738 1.00 83.50 99 ALA A N 1
ATOM 811 C CA . ALA A 1 99 ? -15.047 -14.854 3.131 1.00 83.50 99 ALA A CA 1
ATOM 812 C C . ALA A 1 99 ? -15.990 -15.474 4.173 1.00 83.50 99 ALA A C 1
ATOM 814 O O . ALA A 1 99 ? -16.395 -16.626 4.065 1.00 83.50 99 ALA A O 1
ATOM 815 N N . LEU A 1 100 ? -16.391 -14.669 5.162 1.00 81.75 100 LEU A N 1
ATOM 816 C CA . LEU A 1 100 ? -17.353 -15.083 6.194 1.00 81.75 100 LEU A CA 1
ATOM 817 C C . LEU A 1 100 ? -18.742 -15.406 5.623 1.00 81.75 100 LEU A C 1
ATOM 819 O O . LEU A 1 100 ? -19.516 -16.122 6.249 1.00 81.75 100 LEU A O 1
ATOM 823 N N . ALA A 1 101 ? -19.063 -14.839 4.461 1.00 85.25 101 ALA A N 1
ATOM 824 C CA . ALA A 1 101 ? -20.305 -15.057 3.743 1.00 85.25 101 ALA A CA 1
ATOM 825 C C . ALA A 1 101 ? -20.064 -14.907 2.239 1.00 85.25 101 ALA A C 1
ATOM 827 O O . ALA A 1 101 ? -19.150 -14.192 1.813 1.00 85.25 101 ALA A O 1
ATOM 828 N N . GLU A 1 102 ? -20.914 -15.554 1.446 1.00 87.38 102 GLU A N 1
ATOM 829 C CA . GLU A 1 102 ? -20.927 -15.383 -0.002 1.00 87.38 102 GLU A CA 1
ATOM 830 C C . GLU A 1 102 ? -21.229 -13.922 -0.366 1.00 87.38 102 GLU A C 1
ATOM 832 O O . GLU A 1 102 ? -22.112 -13.280 0.212 1.00 87.38 102 GLU A O 1
ATOM 837 N N . ALA A 1 103 ? -20.454 -13.377 -1.303 1.00 87.94 103 ALA A N 1
ATOM 838 C CA . ALA A 1 103 ? -20.646 -12.011 -1.757 1.00 87.94 103 ALA A CA 1
ATOM 839 C C . ALA A 1 103 ? -21.876 -11.920 -2.663 1.00 87.94 103 ALA A C 1
ATOM 841 O O . ALA A 1 103 ? -22.087 -12.746 -3.545 1.00 87.94 103 ALA A O 1
ATOM 842 N N . THR A 1 104 ? -22.663 -10.872 -2.467 1.00 90.81 104 THR A N 1
ATOM 843 C CA . THR A 1 104 ? -23.793 -10.518 -3.325 1.00 90.81 104 THR A CA 1
ATOM 844 C C . THR A 1 104 ? -23.580 -9.109 -3.863 1.00 90.81 104 THR A C 1
ATOM 846 O O . THR A 1 104 ? -22.750 -8.356 -3.353 1.00 90.81 104 THR A O 1
ATOM 849 N N . SER A 1 105 ? -24.392 -8.691 -4.833 1.00 88.88 105 SER A N 1
ATOM 850 C CA . SER A 1 105 ? -24.375 -7.307 -5.331 1.00 88.88 105 SER A CA 1
ATOM 851 C C . SER A 1 105 ? -24.691 -6.254 -4.256 1.00 88.88 105 SER A C 1
ATOM 853 O O . SER A 1 105 ? -24.483 -5.068 -4.494 1.00 88.88 105 SER A O 1
ATOM 855 N N . LEU A 1 106 ? -25.193 -6.668 -3.086 1.00 90.50 106 LEU A N 1
ATOM 856 C CA . LEU A 1 106 ? -25.483 -5.800 -1.942 1.00 90.50 106 LEU A CA 1
ATOM 857 C C . LEU A 1 106 ? -24.389 -5.835 -0.866 1.00 90.50 106 LEU A C 1
ATOM 859 O O . LEU A 1 106 ? -24.487 -5.104 0.120 1.00 90.50 106 LEU A O 1
ATOM 863 N N . THR A 1 107 ? -23.358 -6.671 -1.020 1.00 91.94 107 THR A N 1
ATOM 864 C CA . THR A 1 107 ? -22.263 -6.741 -0.052 1.00 91.94 107 THR A CA 1
ATOM 865 C C . THR A 1 107 ? -21.516 -5.402 -0.026 1.00 91.94 107 THR A C 1
ATOM 867 O O . THR A 1 107 ? -21.062 -4.929 -1.071 1.00 91.94 107 THR A O 1
ATOM 870 N N . PRO A 1 108 ? -21.354 -4.771 1.151 1.00 92.06 108 PRO A N 1
ATOM 871 C CA . PRO A 1 108 ? -20.584 -3.539 1.259 1.00 92.06 108 PRO A CA 1
ATOM 872 C C . PRO A 1 108 ? -19.111 -3.770 0.898 1.00 92.06 108 PRO A C 1
ATOM 874 O O . PRO A 1 108 ? -18.467 -4.656 1.455 1.00 92.06 108 PRO A O 1
ATOM 877 N N . MET A 1 109 ? -18.567 -2.947 -0.002 1.00 94.06 109 MET A N 1
ATOM 878 C CA . MET A 1 109 ? -17.143 -2.957 -0.374 1.00 94.06 109 MET A CA 1
ATOM 879 C C . MET A 1 109 ? -16.381 -1.901 0.435 1.00 94.06 109 MET A C 1
ATOM 881 O O . MET A 1 109 ? -15.869 -0.929 -0.115 1.00 94.06 109 MET A O 1
ATOM 885 N N . ASN A 1 110 ? -16.394 -2.035 1.760 1.00 93.62 110 ASN A N 1
ATOM 886 C CA . ASN A 1 110 ? -15.886 -1.029 2.701 1.00 93.62 110 ASN A CA 1
ATOM 887 C C . ASN A 1 110 ? -14.874 -1.582 3.717 1.00 93.62 110 ASN A C 1
ATOM 889 O O . ASN A 1 110 ? -14.595 -0.933 4.726 1.00 93.62 110 ASN A O 1
ATOM 893 N N . ARG A 1 111 ? -14.328 -2.776 3.469 1.00 94.50 111 ARG A N 1
ATOM 894 C CA . ARG A 1 111 ? -13.307 -3.403 4.318 1.00 94.50 111 ARG A CA 1
ATOM 895 C C . ARG A 1 111 ? -11.905 -3.037 3.836 1.00 94.50 111 ARG A C 1
ATOM 897 O O . ARG A 1 111 ? -11.722 -2.522 2.734 1.00 94.50 111 ARG A O 1
ATOM 904 N N . VAL A 1 112 ? -10.876 -3.349 4.626 1.00 95.94 112 VAL A N 1
ATOM 905 C CA . VAL A 1 112 ? -9.478 -3.068 4.238 1.00 95.94 112 VAL A CA 1
ATOM 906 C C . VAL A 1 112 ? -9.114 -3.743 2.911 1.00 95.94 112 VAL A C 1
ATOM 908 O O . VAL A 1 112 ? -8.529 -3.104 2.042 1.00 95.94 112 VAL A O 1
ATOM 911 N N . VAL A 1 113 ? -9.551 -4.988 2.698 1.00 94.06 113 VAL A N 1
ATOM 912 C CA . VAL A 1 113 ? -9.363 -5.721 1.430 1.00 94.06 113 VAL A CA 1
ATOM 913 C C . VAL A 1 113 ? -10.018 -5.028 0.221 1.00 94.06 113 VAL A C 1
ATOM 915 O O . VAL A 1 113 ? -9.599 -5.228 -0.924 1.00 94.06 113 VAL A O 1
ATOM 918 N N . ASP A 1 114 ? -11.033 -4.193 0.456 1.00 94.56 114 ASP A N 1
ATOM 919 C CA . ASP A 1 114 ? -11.701 -3.403 -0.578 1.00 94.56 114 ASP A CA 1
ATOM 920 C C . ASP A 1 114 ? -10.963 -2.110 -0.898 1.00 94.56 114 ASP A C 1
ATOM 922 O O . ASP A 1 114 ? -11.043 -1.651 -2.038 1.00 94.56 114 ASP A O 1
ATOM 926 N N . ALA A 1 115 ? -10.258 -1.543 0.085 1.00 96.06 115 ALA A N 1
ATOM 927 C CA . ALA A 1 115 ? -9.492 -0.306 -0.022 1.00 96.06 115 ALA A CA 1
ATOM 928 C C . ALA A 1 115 ? -8.118 -0.503 -0.670 1.00 96.06 115 ALA A C 1
ATOM 930 O O . ALA A 1 115 ? -7.714 0.317 -1.495 1.00 96.06 115 ALA A O 1
ATOM 931 N N . VAL A 1 116 ? -7.395 -1.549 -0.261 1.00 96.06 116 VAL A N 1
ATOM 932 C CA . VAL A 1 116 ? -5.981 -1.735 -0.611 1.00 96.06 116 VAL A CA 1
ATOM 933 C C . VAL A 1 116 ? -5.777 -2.014 -2.103 1.00 96.06 116 VAL A C 1
ATOM 935 O O . VAL A 1 116 ? -6.605 -2.698 -2.721 1.00 96.06 116 VAL A O 1
ATOM 938 N N . PRO A 1 117 ? -4.699 -1.469 -2.702 1.00 93.25 117 PRO A N 1
ATOM 939 C CA . PRO A 1 117 ? -4.392 -1.682 -4.109 1.00 93.25 117 PRO A CA 1
ATOM 940 C C . PRO A 1 117 ? -4.091 -3.156 -4.388 1.00 93.25 117 PRO A C 1
ATOM 942 O O . PRO A 1 117 ? -3.720 -3.924 -3.505 1.00 93.25 117 PRO A O 1
ATOM 945 N N . LEU A 1 118 ? -4.242 -3.562 -5.648 1.00 92.31 118 LEU A N 1
ATOM 946 C CA . LEU A 1 118 ? -4.000 -4.948 -6.060 1.00 92.31 118 LEU A CA 1
ATOM 947 C C . LEU A 1 118 ? -2.521 -5.337 -6.084 1.00 92.31 118 LEU A C 1
ATOM 949 O O . LEU A 1 118 ? -2.229 -6.522 -6.211 1.00 92.31 118 LEU A O 1
ATOM 953 N N . GLU A 1 119 ? -1.631 -4.360 -5.972 1.00 93.31 119 GLU A N 1
ATOM 954 C CA . GLU A 1 119 ? -0.193 -4.522 -5.824 1.00 93.31 119 GLU A CA 1
ATOM 955 C C . GLU A 1 119 ? 0.315 -3.459 -4.843 1.00 93.31 119 GLU A C 1
ATOM 957 O O . GLU A 1 119 ? -0.133 -2.308 -4.885 1.00 93.31 119 GLU A O 1
ATOM 962 N N . SER A 1 120 ? 1.236 -3.837 -3.964 1.00 95.50 120 SER A N 1
ATOM 963 C CA . SER A 1 120 ? 1.887 -2.944 -3.018 1.00 95.50 120 SER A CA 1
ATOM 964 C C . SER A 1 120 ? 3.167 -2.367 -3.626 1.00 95.50 120 SER A C 1
ATOM 966 O O . SER A 1 120 ? 4.190 -3.045 -3.717 1.00 95.50 120 SER A O 1
ATOM 968 N N . ASP A 1 121 ? 3.153 -1.074 -3.965 1.00 95.00 121 ASP A N 1
ATOM 969 C CA . ASP A 1 121 ? 4.374 -0.367 -4.381 1.00 95.00 121 ASP A CA 1
ATOM 970 C C . ASP A 1 121 ? 5.445 -0.385 -3.279 1.00 95.00 121 ASP A C 1
ATOM 972 O O . ASP A 1 121 ? 6.639 -0.476 -3.567 1.00 95.00 121 ASP A O 1
ATOM 976 N N . THR A 1 122 ? 5.033 -0.306 -2.009 1.00 96.50 122 THR A N 1
ATOM 977 C CA . THR A 1 122 ? 5.948 -0.373 -0.861 1.00 96.50 122 THR A CA 1
ATOM 978 C C . THR A 1 122 ? 6.583 -1.755 -0.743 1.00 96.50 122 THR A C 1
ATOM 980 O O . THR A 1 122 ? 7.795 -1.849 -0.553 1.00 96.50 122 THR A O 1
ATOM 983 N N . GLY A 1 123 ? 5.791 -2.818 -0.893 1.00 96.50 123 GLY A N 1
ATOM 984 C CA . GLY A 1 123 ? 6.253 -4.202 -0.898 1.00 96.50 123 GLY A CA 1
ATOM 985 C C . GLY A 1 123 ? 7.203 -4.477 -2.060 1.00 96.50 123 GLY A C 1
ATOM 986 O O . GLY A 1 123 ? 8.301 -4.981 -1.830 1.00 96.50 123 GLY A O 1
ATOM 987 N N . ARG A 1 124 ? 6.844 -4.054 -3.282 1.00 96.75 124 ARG A N 1
ATOM 988 C CA . ARG A 1 124 ? 7.701 -4.173 -4.473 1.00 96.75 124 ARG A CA 1
ATOM 989 C C . ARG A 1 124 ? 9.046 -3.476 -4.271 1.00 96.75 124 ARG A C 1
ATOM 991 O O . ARG A 1 124 ? 10.085 -4.115 -4.387 1.00 96.75 124 ARG A O 1
ATOM 998 N N . ARG A 1 125 ? 9.038 -2.190 -3.901 1.00 96.75 125 ARG A N 1
ATOM 999 C CA . ARG A 1 125 ? 10.268 -1.399 -3.690 1.00 96.75 125 ARG A CA 1
ATOM 1000 C C . ARG A 1 125 ? 11.134 -1.946 -2.557 1.00 96.75 125 ARG A C 1
ATOM 1002 O O . ARG A 1 125 ? 12.357 -1.859 -2.624 1.00 96.75 125 ARG A O 1
ATOM 1009 N N . PHE A 1 126 ? 10.520 -2.486 -1.503 1.00 97.44 126 PHE A N 1
ATOM 1010 C CA . PHE A 1 126 ? 11.266 -3.162 -0.446 1.00 97.44 126 PHE A CA 1
ATOM 1011 C C . PHE A 1 126 ? 11.917 -4.450 -0.961 1.00 97.44 126 PHE A C 1
ATOM 1013 O O . PHE A 1 126 ? 13.092 -4.668 -0.686 1.00 97.44 126 PHE A O 1
ATOM 1020 N N . GLY A 1 127 ? 11.196 -5.256 -1.747 1.00 97.06 127 GLY A N 1
ATOM 1021 C CA . GLY A 1 127 ? 11.741 -6.438 -2.421 1.00 97.06 127 GLY A CA 1
ATOM 1022 C C . GLY A 1 127 ? 12.937 -6.100 -3.312 1.00 97.06 127 GLY A C 1
ATOM 1023 O O . GLY A 1 127 ? 14.006 -6.669 -3.131 1.00 97.06 127 GLY A O 1
ATOM 1024 N N . GLU A 1 128 ? 12.812 -5.081 -4.167 1.00 96.50 128 GLU A N 1
ATOM 1025 C CA . GLU A 1 128 ? 13.913 -4.578 -5.008 1.00 96.50 128 GLU A CA 1
ATOM 1026 C C . GLU A 1 128 ? 15.141 -4.164 -4.175 1.00 96.50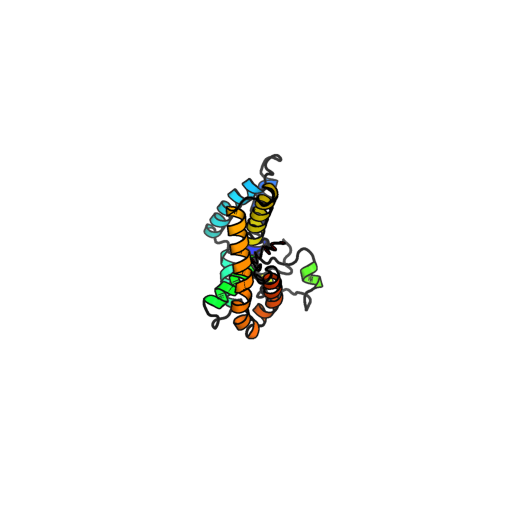 128 GLU A C 1
ATOM 1028 O O . GLU A 1 128 ? 16.288 -4.403 -4.560 1.00 96.50 128 GLU A O 1
ATOM 1033 N N . LEU A 1 129 ? 14.916 -3.541 -3.013 1.00 97.12 129 LEU A N 1
ATOM 1034 C CA . LEU A 1 129 ? 15.987 -3.140 -2.104 1.00 97.12 129 LEU A CA 1
ATOM 1035 C C . LEU A 1 129 ? 16.672 -4.353 -1.455 1.00 97.12 129 LEU A C 1
ATOM 1037 O O . LEU A 1 129 ? 17.897 -4.353 -1.320 1.00 97.12 129 LEU A O 1
ATOM 1041 N N . VAL A 1 130 ? 15.904 -5.380 -1.081 1.00 97.56 130 VAL A N 1
ATOM 1042 C CA . VAL A 1 130 ? 16.426 -6.657 -0.570 1.00 97.56 130 VAL A CA 1
ATOM 1043 C C . VAL A 1 130 ? 17.242 -7.370 -1.644 1.00 97.56 130 VAL A C 1
ATOM 1045 O O . VAL A 1 130 ? 18.377 -7.755 -1.373 1.00 97.56 130 VAL A O 1
ATOM 1048 N N . ASP A 1 131 ? 16.726 -7.485 -2.866 1.00 97.56 131 ASP A N 1
ATOM 1049 C CA . ASP A 1 131 ? 17.433 -8.125 -3.978 1.00 97.56 131 ASP A CA 1
ATOM 1050 C C . ASP A 1 131 ? 18.761 -7.420 -4.259 1.00 97.56 131 ASP A C 1
ATOM 1052 O O . ASP A 1 131 ? 19.806 -8.063 -4.400 1.00 97.56 131 ASP A O 1
ATOM 1056 N N . LYS A 1 132 ? 18.759 -6.080 -4.242 1.00 96.75 132 LYS A N 1
ATOM 1057 C CA . LYS A 1 132 ? 19.983 -5.290 -4.383 1.00 96.75 132 LYS A CA 1
ATOM 1058 C C . LYS A 1 132 ? 20.971 -5.567 -3.247 1.00 96.75 132 LYS A C 1
ATOM 1060 O O . LYS A 1 132 ? 22.154 -5.756 -3.522 1.00 96.75 132 LYS A O 1
ATOM 1065 N N . PHE A 1 133 ? 20.511 -5.640 -1.998 1.00 97.56 133 PHE A N 1
ATOM 1066 C CA . PHE A 1 133 ? 21.360 -5.975 -0.851 1.00 97.56 133 PHE A CA 1
ATOM 1067 C C . PHE A 1 133 ? 21.994 -7.365 -0.975 1.00 97.56 133 PHE A C 1
ATOM 1069 O O . PHE A 1 133 ? 23.187 -7.538 -0.737 1.00 97.56 133 PHE A O 1
ATOM 1076 N N . VAL A 1 134 ? 21.208 -8.360 -1.387 1.00 97.75 134 VAL A N 1
ATOM 1077 C CA . VAL A 1 134 ? 21.685 -9.734 -1.582 1.00 97.75 134 VAL A CA 1
ATOM 1078 C C . VAL A 1 134 ? 22.683 -9.794 -2.739 1.00 97.75 134 VAL A C 1
ATOM 1080 O O . VAL A 1 134 ? 23.714 -10.456 -2.622 1.00 97.75 134 VAL A O 1
ATOM 1083 N N . SER A 1 135 ? 22.447 -9.047 -3.822 1.00 97.19 135 SER A N 1
ATOM 1084 C CA . SER A 1 135 ? 23.365 -8.988 -4.969 1.00 97.19 135 SER A CA 1
ATOM 1085 C C . SER A 1 135 ? 24.746 -8.418 -4.614 1.00 97.19 135 SER A C 1
ATOM 1087 O O . SER A 1 135 ? 25.743 -8.797 -5.225 1.00 97.19 135 SER A O 1
ATOM 1089 N N . THR A 1 136 ? 24.833 -7.572 -3.580 1.00 94.94 136 THR A N 1
ATOM 1090 C CA . THR A 1 136 ? 26.098 -7.048 -3.039 1.00 94.94 136 THR A CA 1
ATOM 1091 C C . THR A 1 136 ? 26.661 -7.907 -1.902 1.00 94.94 136 THR A C 1
ATOM 1093 O O . THR A 1 136 ? 27.489 -7.440 -1.120 1.00 94.94 136 THR A O 1
ATOM 1096 N N . SER A 1 137 ? 26.238 -9.175 -1.798 1.00 95.25 137 SER A N 1
ATOM 1097 C CA . SER A 1 137 ? 26.629 -10.104 -0.725 1.00 95.25 137 SER A CA 1
ATOM 1098 C C . SER A 1 137 ? 26.341 -9.571 0.683 1.00 95.25 137 SER A C 1
ATOM 1100 O O . SER A 1 137 ? 27.051 -9.906 1.629 1.00 95.25 137 SER A O 1
ATOM 1102 N N . CYS A 1 138 ? 25.305 -8.740 0.824 1.00 94.50 138 CYS A N 1
ATOM 1103 C CA . CYS A 1 138 ? 24.899 -8.118 2.083 1.00 94.50 138 CYS A CA 1
ATOM 1104 C C . CYS A 1 138 ? 25.949 -7.162 2.686 1.00 94.50 138 CYS A C 1
ATOM 1106 O O . CYS A 1 138 ? 25.996 -6.992 3.903 1.00 94.50 138 CYS A O 1
ATOM 1108 N N . LEU A 1 139 ? 26.809 -6.552 1.860 1.00 94.25 139 LEU A N 1
ATOM 1109 C CA . LEU A 1 139 ? 27.900 -5.677 2.321 1.00 94.25 139 LEU A CA 1
ATOM 1110 C C . LEU A 1 139 ? 27.629 -4.177 2.128 1.00 94.25 139 LEU A C 1
ATOM 1112 O O . LEU A 1 139 ? 28.401 -3.347 2.607 1.00 94.25 139 LEU A O 1
ATOM 1116 N N . ASP A 1 140 ? 26.556 -3.809 1.428 1.00 97.00 140 ASP A N 1
ATOM 1117 C CA . ASP A 1 140 ? 26.205 -2.405 1.205 1.00 97.00 140 ASP A CA 1
ATOM 1118 C C . ASP A 1 140 ? 25.544 -1.797 2.456 1.00 97.00 140 ASP A C 1
ATOM 1120 O O . ASP A 1 140 ? 24.361 -2.015 2.732 1.00 97.00 140 ASP A O 1
ATOM 1124 N N . ALA A 1 141 ? 26.326 -1.022 3.212 1.00 96.38 141 ALA A N 1
ATOM 1125 C CA . ALA A 1 141 ? 25.896 -0.404 4.465 1.00 96.38 141 ALA A CA 1
ATOM 1126 C C . ALA A 1 141 ? 24.762 0.624 4.292 1.00 96.38 141 ALA A C 1
ATOM 1128 O O . ALA A 1 141 ? 23.953 0.806 5.205 1.00 96.38 141 ALA A O 1
ATOM 1129 N N . GLU A 1 142 ? 24.673 1.297 3.140 1.00 96.81 142 GLU A N 1
ATOM 1130 C CA . GLU A 1 142 ? 23.596 2.257 2.877 1.00 96.81 142 GLU A CA 1
ATOM 1131 C C . GLU A 1 142 ? 22.269 1.520 2.677 1.00 96.81 142 GLU A C 1
ATOM 1133 O O . GLU A 1 142 ? 21.239 1.891 3.252 1.00 96.81 142 GLU A O 1
ATOM 1138 N N . ILE A 1 143 ? 22.295 0.434 1.902 1.00 97.12 143 ILE A N 1
ATOM 1139 C CA . ILE A 1 143 ? 21.123 -0.418 1.699 1.00 97.12 143 ILE A CA 1
ATOM 1140 C C . ILE A 1 143 ? 20.706 -1.087 3.012 1.00 97.12 143 ILE A C 1
ATOM 1142 O O . ILE A 1 143 ? 19.515 -1.079 3.333 1.00 97.12 143 ILE A O 1
ATOM 1146 N N . GLU A 1 144 ? 21.658 -1.601 3.800 1.00 96.88 144 GLU A N 1
ATOM 1147 C CA . GLU A 1 144 ? 21.367 -2.180 5.118 1.00 96.88 144 GLU A CA 1
ATOM 1148 C C . GLU A 1 144 ? 20.648 -1.166 6.018 1.00 96.88 144 GLU A C 1
ATOM 1150 O O . GLU A 1 144 ? 19.614 -1.480 6.616 1.00 96.88 144 GLU A O 1
ATOM 1155 N N . ALA A 1 145 ? 21.156 0.069 6.090 1.00 96.62 145 ALA A N 1
ATOM 1156 C CA . ALA A 1 145 ? 20.557 1.125 6.897 1.00 96.62 145 ALA A CA 1
ATOM 1157 C C . ALA A 1 145 ? 19.112 1.416 6.465 1.00 96.62 145 ALA A C 1
ATOM 1159 O O . ALA A 1 145 ? 18.221 1.492 7.313 1.00 96.62 145 ALA A O 1
ATOM 1160 N N . ARG A 1 146 ? 18.851 1.503 5.154 1.00 97.19 146 ARG A N 1
ATOM 1161 C CA . ARG A 1 146 ? 17.501 1.721 4.609 1.00 97.19 146 ARG A CA 1
ATOM 1162 C C . ARG A 1 146 ? 16.547 0.567 4.923 1.00 97.19 146 ARG A C 1
ATOM 1164 O O . ARG A 1 146 ? 15.421 0.819 5.354 1.00 97.19 146 ARG A O 1
ATOM 1171 N N . LEU A 1 147 ? 16.984 -0.683 4.750 1.00 96.88 147 LEU A N 1
ATOM 1172 C CA . LEU A 1 147 ? 16.195 -1.868 5.113 1.00 96.88 147 LEU A CA 1
ATOM 1173 C C . LEU A 1 147 ? 15.858 -1.858 6.606 1.00 96.88 147 LEU A C 1
ATOM 1175 O O . LEU A 1 147 ? 14.702 -2.044 6.988 1.00 96.88 147 LEU A O 1
ATOM 1179 N N . ARG A 1 148 ? 16.846 -1.557 7.455 1.00 96.19 148 ARG A N 1
ATOM 1180 C CA . ARG A 1 148 ? 16.661 -1.441 8.903 1.00 96.19 148 ARG A CA 1
ATOM 1181 C C . ARG A 1 148 ? 15.659 -0.345 9.260 1.00 96.19 148 ARG A C 1
ATOM 1183 O O . ARG A 1 148 ? 14.822 -0.575 10.128 1.00 96.19 148 ARG A O 1
ATOM 1190 N N . THR A 1 149 ? 15.693 0.810 8.597 1.00 96.50 149 THR A N 1
ATOM 1191 C CA . THR A 1 149 ? 14.699 1.876 8.801 1.00 96.50 149 THR A CA 1
ATOM 1192 C C . THR A 1 149 ? 13.278 1.396 8.506 1.00 96.50 149 THR A C 1
ATOM 1194 O O . THR A 1 149 ? 12.387 1.643 9.317 1.00 96.50 149 THR A O 1
ATOM 1197 N N . HIS A 1 150 ? 13.057 0.678 7.400 1.00 96.19 150 HIS A N 1
ATOM 1198 C CA . HIS A 1 150 ? 11.739 0.118 7.076 1.00 96.19 150 HIS A CA 1
ATOM 1199 C C . HIS A 1 150 ? 11.273 -0.913 8.111 1.00 96.19 150 HIS A C 1
ATOM 1201 O O . HIS A 1 150 ? 10.151 -0.821 8.606 1.00 96.19 150 HIS A O 1
ATOM 1207 N N . LEU A 1 151 ? 12.147 -1.841 8.503 1.00 96.31 151 LEU A N 1
ATOM 1208 C CA . LEU A 1 151 ? 11.824 -2.868 9.496 1.00 96.31 151 LEU A CA 1
ATOM 1209 C C . LEU A 1 151 ? 11.488 -2.267 10.870 1.00 96.31 151 LEU A C 1
ATOM 1211 O O . LEU A 1 151 ? 10.514 -2.672 11.500 1.00 96.31 151 LEU A O 1
ATOM 1215 N N . LEU A 1 152 ? 12.246 -1.259 11.316 1.00 96.50 152 LEU A N 1
ATOM 1216 C CA . LEU A 1 152 ? 11.964 -0.542 12.564 1.00 96.50 152 LEU A CA 1
ATOM 1217 C C . LEU A 1 152 ? 10.646 0.234 12.489 1.00 96.50 152 LEU A C 1
ATOM 1219 O O . LEU A 1 152 ? 9.878 0.207 13.448 1.00 96.50 152 LEU A O 1
ATOM 1223 N N . LEU A 1 153 ? 10.358 0.873 11.349 1.00 96.69 153 LEU A N 1
ATOM 1224 C CA . LEU A 1 153 ? 9.077 1.538 11.122 1.00 96.69 153 LEU A CA 1
ATOM 1225 C C . LEU A 1 153 ? 7.916 0.553 11.291 1.00 96.69 153 LEU A C 1
ATOM 1227 O O . LEU A 1 153 ? 6.966 0.867 12.000 1.00 96.69 153 LEU A O 1
ATOM 1231 N N . TRP A 1 154 ? 7.990 -0.632 10.680 1.00 96.69 154 TRP A N 1
ATOM 1232 C CA . TRP A 1 154 ? 6.925 -1.636 10.765 1.00 96.69 154 TRP A CA 1
ATOM 1233 C C . TRP A 1 154 ? 6.817 -2.271 12.149 1.00 96.69 154 TRP A C 1
ATOM 1235 O O . TRP A 1 154 ? 5.706 -2.494 12.624 1.00 96.69 154 TRP A O 1
ATOM 1245 N N . ARG A 1 155 ? 7.948 -2.476 12.833 1.00 96.31 155 ARG A N 1
ATOM 1246 C CA . ARG A 1 155 ? 7.975 -2.909 14.233 1.00 96.31 155 ARG A CA 1
ATOM 1247 C C . ARG A 1 155 ? 7.235 -1.944 15.143 1.00 96.31 155 ARG A C 1
ATOM 1249 O O . ARG A 1 155 ? 6.379 -2.360 15.917 1.00 96.31 155 ARG A O 1
ATOM 1256 N N . ASP A 1 156 ? 7.546 -0.660 15.029 1.00 97.00 156 ASP A N 1
ATOM 1257 C CA . ASP A 1 156 ? 6.982 0.370 15.902 1.00 97.00 156 ASP A CA 1
ATOM 1258 C C . ASP A 1 156 ? 5.561 0.778 15.479 1.00 97.00 156 ASP A C 1
ATOM 1260 O O . ASP A 1 156 ? 4.846 1.429 16.245 1.00 97.00 156 ASP A O 1
ATOM 1264 N N . ASN A 1 157 ? 5.134 0.396 14.269 1.00 98.00 157 ASN A N 1
ATOM 1265 C CA . ASN A 1 157 ? 3.800 0.675 13.750 1.00 98.00 157 ASN A CA 1
ATOM 1266 C C . ASN A 1 157 ? 2.703 -0.015 14.561 1.00 98.00 157 ASN A C 1
ATOM 1268 O O . ASN A 1 157 ? 1.645 0.577 14.771 1.00 98.00 157 ASN A O 1
ATOM 1272 N N . ASP A 1 158 ? 2.954 -1.241 15.029 1.00 97.50 158 ASP A N 1
ATOM 1273 C CA . ASP A 1 158 ? 1.926 -2.040 15.692 1.00 97.50 158 ASP A CA 1
ATOM 1274 C C . ASP A 1 158 ? 1.376 -1.344 16.933 1.00 97.50 158 ASP A C 1
ATOM 1276 O O . ASP A 1 158 ? 0.173 -1.105 17.021 1.00 97.50 158 ASP A O 1
ATOM 1280 N N . ALA A 1 159 ? 2.258 -0.874 17.818 1.00 97.31 159 ALA A N 1
ATOM 1281 C CA . ALA A 1 159 ? 1.869 -0.154 19.028 1.00 97.31 159 ALA A CA 1
ATOM 1282 C C . ALA A 1 159 ? 0.995 1.085 18.747 1.00 97.31 159 ALA A C 1
ATOM 1284 O O . ALA A 1 159 ? 0.150 1.440 19.567 1.00 97.31 159 ALA A O 1
ATOM 1285 N N . LYS A 1 160 ? 1.169 1.727 17.583 1.00 98.06 160 LYS A N 1
ATOM 1286 C CA . LYS A 1 160 ? 0.370 2.885 17.151 1.00 98.06 160 LYS A CA 1
ATOM 1287 C C . LYS A 1 160 ? -0.972 2.482 16.540 1.00 98.06 160 LYS A C 1
ATOM 1289 O O . LYS A 1 160 ? -1.930 3.244 16.626 1.00 98.06 160 LYS A O 1
ATOM 1294 N N . LEU A 1 161 ? -1.052 1.303 15.922 1.00 98.25 161 LEU A N 1
ATOM 1295 C CA . LEU A 1 161 ? -2.273 0.787 15.307 1.00 98.25 161 LEU A CA 1
ATOM 1296 C C . LEU A 1 161 ? -3.227 0.162 16.334 1.00 98.25 161 LEU A C 1
ATOM 1298 O O . LEU A 1 161 ? -4.444 0.283 16.186 1.00 98.25 161 LEU A O 1
ATOM 1302 N N . GLN A 1 162 ? -2.694 -0.491 17.374 1.00 97.75 162 GLN A N 1
ATOM 1303 C CA . GLN A 1 162 ? -3.489 -1.249 18.350 1.00 97.75 162 GLN A CA 1
ATOM 1304 C C . GLN A 1 162 ? -4.645 -0.444 18.984 1.00 97.75 162 GLN A C 1
ATOM 1306 O O . GLN A 1 162 ? -5.757 -0.974 19.026 1.00 97.75 162 GLN A O 1
ATOM 1311 N N . PRO A 1 163 ? -4.477 0.826 19.414 1.00 97.81 163 PRO A N 1
ATOM 1312 C CA . PRO A 1 163 ? -5.582 1.600 19.988 1.00 97.81 163 PRO A CA 1
ATOM 1313 C C . PRO A 1 163 ? -6.756 1.811 19.022 1.00 97.81 163 PRO A C 1
ATOM 1315 O O . PRO A 1 163 ? -7.914 1.845 19.447 1.00 97.81 163 PRO A O 1
ATOM 1318 N N . LEU A 1 164 ? -6.478 1.937 17.720 1.00 98.06 164 LEU A N 1
ATOM 1319 C CA . LEU A 1 164 ? -7.509 2.032 16.689 1.00 98.06 164 LEU A CA 1
ATOM 1320 C C . LEU A 1 164 ? -8.143 0.662 16.417 1.00 98.06 164 LEU A C 1
ATOM 1322 O O . LEU A 1 164 ? -9.367 0.560 16.341 1.00 98.06 164 LEU A O 1
ATOM 1326 N N . ALA A 1 165 ? -7.332 -0.394 16.325 1.00 97.50 165 ALA A N 1
ATOM 1327 C CA . ALA A 1 165 ? -7.802 -1.762 16.111 1.00 97.50 165 ALA A CA 1
ATOM 1328 C C . ALA A 1 165 ? -8.748 -2.249 17.222 1.00 97.50 165 ALA A C 1
ATOM 1330 O O . ALA A 1 165 ? -9.725 -2.933 16.938 1.00 97.50 165 ALA A O 1
ATOM 1331 N N . GLN A 1 166 ? -8.509 -1.853 18.475 1.00 96.69 166 GLN A N 1
ATOM 1332 C CA . GLN A 1 166 ? -9.362 -2.214 19.615 1.00 96.69 166 GLN A CA 1
ATOM 1333 C C . GLN A 1 166 ? -10.771 -1.614 19.540 1.00 96.69 166 GLN A C 1
ATOM 1335 O O . GLN A 1 166 ? -11.695 -2.161 20.139 1.00 96.69 166 GLN A O 1
ATOM 1340 N N . ARG A 1 167 ? -10.949 -0.498 18.820 1.00 96.50 167 ARG A N 1
ATOM 1341 C CA . ARG A 1 167 ? -12.236 0.210 18.719 1.00 96.50 167 ARG A CA 1
ATOM 1342 C C . ARG A 1 167 ? -12.862 0.210 17.324 1.00 96.50 167 ARG A C 1
ATOM 1344 O O . ARG A 1 167 ? -13.962 0.729 17.166 1.00 96.50 167 ARG A O 1
ATOM 1351 N N . SER A 1 168 ? -12.193 -0.359 16.320 1.00 96.31 168 SER A N 1
ATOM 1352 C CA . SER A 1 168 ? -12.695 -0.467 14.946 1.00 96.31 168 SER A CA 1
ATOM 1353 C C . SER A 1 168 ? -12.623 -1.909 14.460 1.00 96.31 168 SER A C 1
ATOM 1355 O O . SER A 1 168 ? -11.538 -2.425 14.192 1.00 96.31 168 SER A O 1
ATOM 1357 N N . LEU A 1 169 ? -13.789 -2.536 14.270 1.00 94.06 169 LEU A N 1
ATOM 1358 C CA . LEU A 1 169 ? -13.890 -3.895 13.725 1.00 94.06 169 LEU A CA 1
ATOM 1359 C C . LEU A 1 169 ? -13.222 -4.010 12.347 1.00 94.06 169 LEU A C 1
ATOM 1361 O O . LEU A 1 169 ? -12.573 -5.009 12.068 1.00 94.06 169 LEU A O 1
ATOM 1365 N N . LEU A 1 170 ? -13.311 -2.964 11.516 1.00 95.62 170 LEU A N 1
ATOM 1366 C CA . LEU A 1 170 ? -12.700 -2.944 10.183 1.00 95.62 170 LEU A CA 1
ATOM 1367 C C . LEU A 1 170 ? -11.166 -2.968 10.244 1.00 95.62 170 LEU A C 1
ATOM 1369 O O . LEU A 1 170 ? -10.525 -3.573 9.389 1.00 95.62 170 LEU A O 1
ATOM 1373 N N . VAL A 1 171 ? -10.570 -2.316 11.246 1.00 97.50 171 VAL A N 1
ATOM 1374 C CA . VAL A 1 171 ? -9.110 -2.300 11.444 1.00 97.50 171 VAL A CA 1
ATOM 1375 C C . VAL A 1 171 ? -8.644 -3.562 12.170 1.00 97.50 171 VAL A C 1
ATOM 1377 O O . VAL A 1 171 ? -7.566 -4.080 11.875 1.00 97.50 171 VAL A O 1
ATOM 1380 N N . GLN A 1 172 ? -9.467 -4.103 13.071 1.00 96.25 172 GLN A N 1
ATOM 1381 C CA . GLN A 1 172 ? -9.177 -5.344 13.787 1.00 96.25 172 GLN A CA 1
ATOM 1382 C C . GLN A 1 172 ? -8.909 -6.519 12.834 1.00 96.25 172 GLN A C 1
ATOM 1384 O O . GLN A 1 172 ? -8.027 -7.330 13.106 1.00 96.25 172 GLN A O 1
ATOM 1389 N N . GLU A 1 173 ? -9.595 -6.569 11.687 1.00 92.25 173 GLU A N 1
ATOM 1390 C CA . GLU A 1 173 ? -9.404 -7.593 10.645 1.00 92.25 173 GLU A CA 1
ATOM 1391 C C . GLU A 1 173 ? -7.954 -7.733 10.165 1.00 92.25 173 GLU A C 1
ATOM 1393 O O . GLU A 1 173 ? -7.532 -8.822 9.777 1.00 92.25 173 GLU A O 1
ATOM 1398 N N . VAL A 1 174 ? -7.186 -6.642 10.186 1.00 94.50 174 VAL A N 1
ATOM 1399 C CA . VAL A 1 174 ? -5.796 -6.615 9.708 1.00 94.50 174 VAL A CA 1
ATOM 1400 C C . VAL A 1 174 ? -4.776 -6.428 10.827 1.00 94.50 174 VAL A C 1
ATOM 1402 O O . VAL A 1 174 ? -3.575 -6.499 10.570 1.00 94.50 174 VAL A O 1
ATOM 1405 N N . ALA A 1 175 ? -5.218 -6.272 12.078 1.00 95.62 175 ALA A N 1
ATOM 1406 C CA . ALA A 1 175 ? -4.334 -6.075 13.226 1.00 95.62 175 ALA A CA 1
ATOM 1407 C C . ALA A 1 175 ? -3.326 -7.224 13.396 1.00 95.62 175 ALA A C 1
ATOM 1409 O O . ALA A 1 175 ? -2.155 -6.979 13.674 1.00 95.62 175 ALA A O 1
ATOM 1410 N N . GLY A 1 176 ? -3.737 -8.468 13.122 1.00 95.62 176 GLY A N 1
ATOM 1411 C CA . GLY A 1 176 ? -2.828 -9.618 13.154 1.00 95.62 176 GLY A CA 1
ATOM 1412 C C . GLY A 1 176 ? -1.677 -9.520 12.142 1.00 95.62 176 GLY A C 1
ATOM 1413 O O . GLY A 1 176 ? -0.581 -9.990 12.415 1.00 95.62 176 GLY A O 1
ATOM 1414 N N . ARG A 1 177 ? -1.875 -8.860 10.990 1.00 95.50 177 ARG A N 1
ATOM 1415 C CA . ARG A 1 177 ? -0.791 -8.641 10.011 1.00 95.50 177 ARG A CA 1
ATOM 1416 C C . ARG A 1 177 ? 0.239 -7.630 10.527 1.00 95.50 177 ARG A C 1
ATOM 1418 O O . ARG A 1 177 ? 1.426 -7.781 10.265 1.00 95.50 177 ARG A O 1
ATOM 1425 N N . SER A 1 178 ? -0.208 -6.621 11.275 1.00 96.44 178 SER A N 1
ATOM 1426 C CA . SER A 1 178 ? 0.678 -5.657 11.939 1.00 96.44 178 SER A CA 1
ATOM 1427 C C . SER A 1 178 ? 1.521 -6.318 13.034 1.00 96.44 178 SER A C 1
ATOM 1429 O O . SER A 1 178 ? 2.728 -6.086 13.109 1.00 96.44 178 SER A O 1
ATOM 1431 N N . GLN A 1 179 ? 0.917 -7.219 13.812 1.00 96.38 179 GLN A N 1
ATOM 1432 C CA . GLN A 1 179 ? 1.627 -8.014 14.815 1.00 96.38 179 GLN A CA 1
ATOM 1433 C C . GLN A 1 179 ? 2.692 -8.906 14.173 1.00 96.38 179 GLN A C 1
ATOM 1435 O O . GLN A 1 179 ? 3.840 -8.891 14.620 1.00 96.38 179 GLN A O 1
ATOM 1440 N N . ASP A 1 180 ? 2.349 -9.604 13.087 1.00 95.31 180 ASP A N 1
ATOM 1441 C CA . ASP A 1 180 ? 3.301 -10.423 12.331 1.00 95.31 180 ASP A CA 1
ATOM 1442 C C . ASP A 1 180 ? 4.492 -9.587 11.841 1.00 95.31 180 ASP A C 1
ATOM 1444 O O . ASP A 1 180 ? 5.640 -9.965 12.072 1.00 95.31 180 ASP A O 1
ATOM 1448 N N . LEU A 1 181 ? 4.240 -8.416 11.237 1.00 93.69 181 LEU A N 1
ATOM 1449 C CA . LEU A 1 181 ? 5.300 -7.496 10.803 1.00 93.69 181 LEU A CA 1
ATOM 1450 C C . LEU A 1 181 ? 6.178 -7.037 11.970 1.00 93.69 181 LEU A C 1
ATOM 1452 O O . LEU A 1 181 ? 7.397 -6.931 11.821 1.00 93.69 181 LEU A O 1
ATOM 1456 N N . SER A 1 182 ? 5.584 -6.801 13.140 1.00 95.44 182 SER A N 1
ATOM 1457 C CA . SER A 1 182 ? 6.342 -6.390 14.319 1.00 95.44 182 SER A CA 1
ATOM 1458 C C . SER A 1 182 ? 7.275 -7.472 14.853 1.00 95.44 182 SER A C 1
ATOM 1460 O O . SER A 1 182 ? 8.371 -7.165 15.327 1.00 95.44 182 SER A O 1
ATOM 1462 N N . ALA A 1 183 ? 6.894 -8.740 14.695 1.00 93.25 183 ALA A N 1
ATOM 1463 C CA . ALA A 1 183 ? 7.690 -9.883 15.114 1.00 93.25 183 ALA A CA 1
ATOM 1464 C C . ALA A 1 183 ? 8.886 -10.164 14.183 1.00 93.25 183 ALA A C 1
ATOM 1466 O O . ALA A 1 183 ? 9.835 -10.824 14.605 1.00 93.25 183 ALA A O 1
ATOM 1467 N N . LEU A 1 184 ? 8.886 -9.641 12.946 1.00 87.00 184 LEU A N 1
ATOM 1468 C CA . LEU A 1 184 ? 9.977 -9.841 11.978 1.00 87.00 184 LEU A CA 1
ATOM 1469 C C . LEU A 1 184 ? 11.296 -9.179 12.393 1.00 87.00 184 LEU A C 1
ATOM 1471 O O . LEU A 1 184 ? 12.351 -9.542 11.875 1.00 87.00 184 LEU A O 1
ATOM 1475 N N . THR A 1 185 ? 11.259 -8.215 13.315 1.00 77.56 185 THR A N 1
ATOM 1476 C CA . THR A 1 185 ? 12.464 -7.568 13.840 1.00 77.56 185 THR A CA 1
ATOM 1477 C C . THR A 1 185 ? 12.732 -8.086 15.249 1.00 77.56 185 THR A C 1
ATOM 1479 O O . THR A 1 185 ? 12.062 -7.646 16.187 1.00 77.56 185 THR A O 1
ATOM 1482 N N . PRO A 1 186 ? 13.717 -8.980 15.457 1.00 57.03 186 PRO A N 1
ATOM 1483 C CA . PRO A 1 186 ? 14.096 -9.380 16.801 1.00 57.03 186 PRO A CA 1
ATOM 1484 C C . PRO A 1 186 ? 14.454 -8.136 17.617 1.00 57.03 186 PRO A C 1
ATOM 1486 O O . PRO A 1 186 ? 15.177 -7.255 17.141 1.00 57.03 186 PRO A O 1
ATOM 1489 N N . SER A 1 187 ? 13.980 -8.068 18.864 1.00 51.12 187 SER A N 1
ATOM 1490 C CA . SER A 1 187 ? 14.524 -7.133 19.849 1.00 51.12 187 SER A CA 1
ATOM 1491 C C . SER A 1 187 ? 16.047 -7.246 19.797 1.00 51.12 187 SER A C 1
ATOM 1493 O O . SER A 1 187 ? 16.554 -8.364 19.928 1.00 51.12 187 SER A O 1
ATOM 1495 N N . GLN A 1 188 ? 16.771 -6.141 19.594 1.00 46.53 188 GLN A N 1
ATOM 1496 C CA . GLN A 1 188 ? 18.225 -6.150 19.731 1.00 46.53 188 GLN A CA 1
ATOM 1497 C C . GLN A 1 188 ? 18.562 -6.605 21.158 1.00 46.53 188 GLN A C 1
ATOM 1499 O O . GLN A 1 188 ? 18.587 -5.806 22.090 1.00 46.53 188 GLN A O 1
ATOM 1504 N N . ARG A 1 189 ? 18.790 -7.905 21.361 1.00 39.06 189 ARG A N 1
ATOM 1505 C CA . ARG A 1 189 ? 19.504 -8.385 22.536 1.00 39.06 189 ARG A CA 1
ATOM 1506 C C . ARG A 1 189 ? 20.936 -7.941 22.315 1.00 39.06 189 ARG A C 1
ATOM 1508 O O . ARG A 1 189 ? 21.601 -8.444 21.415 1.00 39.06 189 ARG A O 1
ATOM 1515 N N . GLY A 1 190 ? 21.345 -6.929 23.076 1.00 35.69 190 GLY A N 1
ATOM 1516 C CA . GLY A 1 190 ? 22.678 -6.358 23.000 1.00 35.69 190 GLY A CA 1
ATOM 1517 C C . GLY A 1 190 ? 23.737 -7.453 23.032 1.00 35.69 190 GLY A C 1
ATOM 1518 O O . GLY A 1 190 ? 23.743 -8.292 23.932 1.00 35.69 190 GLY A O 1
ATOM 1519 N N . SER A 1 191 ? 24.626 -7.436 22.044 1.00 31.09 191 SER A N 1
ATOM 1520 C CA . SER A 1 191 ? 25.891 -8.156 22.114 1.00 31.09 191 SER A CA 1
ATOM 1521 C C . SER A 1 191 ? 26.643 -7.686 23.360 1.00 31.09 191 SER A C 1
ATOM 1523 O O . SER A 1 191 ? 26.971 -6.499 23.443 1.00 31.09 191 SER A O 1
ATOM 1525 N N . PRO A 1 192 ? 26.967 -8.556 24.331 1.00 39.88 192 PRO A N 1
ATOM 1526 C CA . PRO A 1 192 ? 27.929 -8.186 25.341 1.00 39.88 192 PRO A CA 1
ATOM 1527 C C . PRO A 1 192 ? 29.318 -8.273 24.709 1.00 39.88 192 PRO A C 1
ATOM 1529 O O . PRO A 1 192 ? 29.898 -9.349 24.565 1.00 39.88 192 PRO A O 1
ATOM 1532 N N . HIS A 1 193 ? 29.882 -7.114 24.373 1.00 42.47 193 HIS A N 1
ATOM 1533 C CA . HIS A 1 193 ? 31.326 -6.952 24.452 1.00 42.47 193 HIS A CA 1
ATOM 1534 C C . HIS A 1 193 ? 31.768 -7.366 25.861 1.00 42.47 193 HIS A C 1
ATOM 1536 O O . HIS A 1 193 ? 31.480 -6.680 26.841 1.00 42.47 193 HIS A O 1
ATOM 1542 N N . ARG A 1 194 ? 32.503 -8.474 25.975 1.00 34.12 194 ARG A N 1
ATOM 1543 C CA . ARG A 1 194 ? 33.386 -8.694 27.120 1.00 34.12 194 ARG A CA 1
ATOM 1544 C C . ARG A 1 194 ? 34.705 -9.297 26.662 1.00 34.12 194 ARG A C 1
ATOM 1546 O O . ARG A 1 194 ? 34.913 -10.503 26.654 1.00 34.12 194 ARG A O 1
ATOM 1553 N N . ILE A 1 195 ? 35.607 -8.388 26.302 1.00 40.59 195 ILE A N 1
ATOM 1554 C CA . ILE A 1 195 ? 37.047 -8.565 26.469 1.00 40.59 195 ILE A CA 1
ATOM 1555 C C . ILE A 1 195 ? 37.278 -8.857 27.949 1.00 40.59 195 ILE A C 1
ATOM 1557 O O . ILE A 1 195 ? 36.971 -7.992 28.759 1.00 40.59 195 ILE A O 1
ATOM 1561 N N . HIS A 1 196 ? 37.843 -10.011 28.296 1.00 36.22 196 HIS A N 1
ATOM 1562 C CA . HIS A 1 196 ? 38.724 -10.172 29.456 1.00 36.22 196 HIS A CA 1
ATOM 1563 C C . HIS A 1 196 ? 39.819 -11.166 29.063 1.00 36.22 196 HIS A C 1
ATOM 1565 O O . HIS A 1 196 ? 39.677 -12.377 29.222 1.00 36.22 196 HIS A O 1
ATOM 1571 N N . GLY A 1 197 ? 40.919 -10.628 28.529 1.00 35.09 197 GLY A N 1
ATOM 1572 C CA . GLY A 1 197 ? 42.193 -11.330 28.521 1.00 35.09 197 GLY A CA 1
ATOM 1573 C C . GLY A 1 197 ? 42.623 -11.548 29.967 1.00 35.09 197 GLY A C 1
ATOM 1574 O O . GLY A 1 197 ? 42.839 -10.590 30.706 1.00 35.09 197 GLY A O 1
ATOM 1575 N N . ARG A 1 198 ? 42.699 -12.811 30.387 1.00 36.50 198 ARG A N 1
ATOM 1576 C CA . ARG A 1 198 ? 43.393 -13.189 31.615 1.00 36.50 198 ARG A CA 1
ATOM 1577 C C . ARG A 1 198 ? 44.884 -13.222 31.310 1.00 36.50 198 ARG A C 1
ATOM 1579 O O . ARG A 1 198 ? 45.364 -14.128 30.639 1.00 36.50 198 ARG A O 1
ATOM 1586 N N . SER A 1 199 ? 45.601 -12.234 31.824 1.00 42.88 199 SER A N 1
ATOM 1587 C CA . SER A 1 199 ? 47.003 -12.376 32.184 1.00 42.88 199 SER A CA 1
ATOM 1588 C C . SER A 1 199 ? 47.104 -13.375 33.341 1.00 42.88 199 SER A C 1
ATOM 1590 O O . SER A 1 199 ? 46.539 -13.167 34.413 1.00 42.88 199 SER A O 1
ATOM 1592 N N . SER A 1 200 ? 47.814 -14.476 33.120 1.00 40.06 200 SER A N 1
ATOM 1593 C CA . SER A 1 200 ? 48.328 -15.328 34.190 1.00 40.06 200 SER A CA 1
ATOM 1594 C C . SER A 1 200 ? 49.829 -15.466 33.996 1.00 40.06 200 SER A C 1
ATOM 1596 O O . SER A 1 200 ? 50.298 -16.214 33.141 1.00 40.06 200 SER A O 1
ATOM 1598 N N . SER A 1 201 ? 50.555 -14.686 34.785 1.00 39.50 201 SER A N 1
ATOM 1599 C CA . SER A 1 201 ? 51.937 -14.920 35.167 1.00 39.50 201 SER A CA 1
ATOM 1600 C C . SER A 1 201 ? 52.068 -16.291 35.844 1.00 39.50 201 SER A C 1
ATOM 1602 O O . SER A 1 201 ? 51.198 -16.726 36.598 1.00 39.50 201 SER A O 1
ATOM 1604 N N . SER A 1 202 ? 53.162 -16.982 35.557 1.00 42.09 202 SER A N 1
ATOM 1605 C CA . SER A 1 202 ? 53.683 -18.122 36.314 1.00 42.09 202 SER A CA 1
ATOM 1606 C C . SER A 1 202 ? 55.175 -17.855 36.558 1.00 42.09 202 SER A C 1
ATOM 1608 O O . SER A 1 202 ? 55.741 -17.062 35.803 1.00 42.09 202 SER A O 1
ATOM 1610 N N . PRO A 1 203 ? 55.733 -18.386 37.659 1.00 56.03 203 PRO A N 1
ATOM 1611 C CA . PRO A 1 203 ? 56.834 -17.776 38.410 1.00 56.03 203 PRO A CA 1
ATOM 1612 C C . PRO A 1 203 ? 58.166 -17.686 37.666 1.00 56.03 203 PRO A C 1
ATOM 1614 O O . PRO A 1 203 ? 58.435 -18.558 36.810 1.00 56.03 203 PRO A O 1
#

Foldseek 3Di:
DDDLLHDPLLPLLQCPDVVVVVVCCVPDPVVPDDVVVVVVVRVVVRVVVVVVVRCSPVSLLVLLDVQLDPPHDPLLSVLLCLLLLQDAADDDCVCQVPDPDRGDPPDDLRASNSRHHNDRPPNVVLVVLVVVCVVVVVPPPVSVVVNVVSLVCLLVSLVSNVVSLVVGVRSVVCSVVSVVSNVVDPDCPDDDPDDDDDDDDDD

Secondary structure (DSSP, 8-state):
---TT--TTTHHHHHTTHHHHHHHHHHS-TT---HHHHHHHHHHHHHHHHHTT--TTHHHHHHHHHHH-TT--HHHHHHHHHHHTT--PPPTTHHHHT-SS---TTS---SHHHHS-SS-HHHHHHHHHHHHHHHTTT--HHHHHHHHHHHHHHHHHHHHHHHHHTT-HHHHHHHHHHHHHHHTS------------------

Radius of gyration: 22.33 Å; chains: 1; bounding box: 82×33×68 Å

Sequence (203 aa):
MWSEYVNAENVDSRIWPRNAAIAERLWSPEEVHDPASMYTRLDSISARLEWLGLTHRTYYRRMLQRIAGSAATPDEFTALRTLTDLVEPVKDYTRQQTALAEATSLTPMNRVVDAVPLESDTGRRFGELVDKFVSTSCLDAEIEARLRTHLLLWRDNDAKLQPLAQRSLLVQEVAGRSQDLSALTPSQRGSPHRIHGRSSSSP

pLDDT: mean 90.21, std 15.77, range [31.09, 98.44]